Protein AF-A0AAU2WWZ4-F1 (afdb_monomer)

pLDDT: mean 90.88, std 13.81, range [37.78, 98.69]

Sequence (220 aa):
MSAAPDYAEVAGASGAWTCPIVLPPASFARVRADVTAFVLATRRPLDAFVFAVGGGGTGGGEDGGGDVAELLAYRDPSRTFGAPPTAACATAVRALAASTGWRPAPQRAPVGGVLVGLGLREGYAVGAPEHRPGEMARALGAHRACWSARVARIVSARRIGDTVRWYDEAGVVVHARTGMLPFITAAARACGQDRFVVTDLALSRTYALARAGNAAGRPG

Mean predicted aligned error: 4.75 Å

Secondary structure (DSSP, 8-state):
-PPPPSEEEEEEEE---EEEEEEEEE-HHHHHHHHHHHHHHH---EEEEEEETTS-----STT--PPEEEEEEE---BTTTB---HHHHHHHHHHHHHHH--EE-GGGS--SSEEEEEESBSSS-TT--B--HHHHHHHT-S-GGGEEEEEEEEEEEEEETTEEEEEEEEEEEEEE-GGGHHHHHHHHHHTT-SEEEEEETTTTEEEEEEETTTTTT---

Nearest PDB structures (foldseek):
  1y8c-assembly1_A  TM=3.442E-01  e=1.854E-01  Clostridium acetobutylicum ATCC 824
  3ew2-assembly4_G  TM=5.604E-01  e=1.417E+00  Rhizobium etli CFN 42
  4jnj-assembly3_C  TM=5.994E-01  e=2.105E+00  Streptomyces avidinii
  6rtq-assembly1_A  TM=5.422E-01  e=2.105E+00  Hoeflea phototrophica DFL-43
  2cz4-assembly1_A  TM=3.751E-01  e=4.912E+00  Thermus thermophilus HB8

Foldseek 3Di:
DDPDDQKDFLAKDFFWDKWKKFDDFDFVVVVVVLQFVLCLVPQDKWWWWWAFPPQDDPPPDPRSPGTTGMIITTWDADPVPGTDDNVVSVVSVVSSCVSRVIGIDRVPDDAAAKKKKAFQAAEDDDPGDGHDPVLLVVLLPDVPVFKDKTWTKTWIWGDDPNGIDIDIGTTMIMGGHNVSVVSNSRSSVVSNHQKMWMRGNNRRMITMMGGPVVSPDDRD

Radius of gyration: 16.64 Å; Cα contacts (8 Å, |Δi|>4): 462; chains: 1; bounding box: 35×38×52 Å

Solvent-accessible surface area (backbone atoms only — not comparable to full-atom values): 12082 Å² total; per-residue (Å²): 134,84,77,77,67,66,56,37,80,66,25,64,43,85,53,40,51,61,35,30,29,41,42,74,76,35,47,60,70,55,53,52,51,55,50,46,53,46,21,69,75,67,70,48,66,49,36,33,37,38,30,47,60,84,80,72,83,83,56,86,50,100,70,53,83,41,37,30,35,38,35,38,34,43,64,67,35,34,76,91,76,43,54,79,53,64,69,55,51,55,51,49,53,52,51,46,21,72,76,70,72,36,42,77,37,58,92,71,34,87,77,56,23,30,39,33,57,41,65,27,38,29,47,84,58,87,89,43,64,67,56,55,72,70,54,56,54,55,50,50,45,89,59,59,93,52,43,50,75,43,70,25,37,41,38,39,41,35,64,56,90,95,44,69,52,72,47,75,45,58,25,36,39,36,43,29,43,61,88,44,52,67,44,51,52,49,23,37,55,76,46,43,44,47,61,41,47,39,34,28,44,67,78,37,23,18,30,19,37,25,28,58,84,61,73,78,78,64,92,127

Structure (mmCIF, N/CA/C/O backbone):
data_AF-A0AAU2WWZ4-F1
#
_entry.id   AF-A0AAU2WWZ4-F1
#
loop_
_atom_site.group_PDB
_atom_site.id
_atom_site.type_symbol
_atom_site.label_atom_id
_atom_site.label_alt_id
_atom_site.label_comp_id
_atom_site.label_asym_id
_atom_site.label_entity_id
_atom_site.label_seq_id
_atom_site.pdbx_PDB_ins_code
_atom_site.Cartn_x
_atom_site.Cartn_y
_atom_site.Cartn_z
_atom_site.occupancy
_atom_site.B_iso_or_equiv
_atom_site.auth_seq_id
_atom_site.auth_comp_id
_atom_site.auth_asym_id
_atom_site.auth_atom_id
_atom_site.pdbx_PDB_model_num
ATOM 1 N N . MET A 1 1 ? 6.766 -11.988 -33.378 1.00 37.78 1 MET A N 1
ATOM 2 C CA . MET A 1 1 ? 5.947 -12.686 -32.362 1.00 37.78 1 MET A CA 1
ATOM 3 C C . MET A 1 1 ? 5.955 -11.826 -31.109 1.00 37.78 1 MET A C 1
ATOM 5 O O . MET A 1 1 ? 7.036 -11.573 -30.598 1.00 37.78 1 MET A O 1
ATOM 9 N N . SER A 1 2 ? 4.810 -11.289 -30.683 1.00 41.59 2 SER A N 1
ATOM 10 C CA . SER A 1 2 ? 4.737 -10.500 -29.445 1.00 41.59 2 SER A CA 1
ATOM 11 C C . SER A 1 2 ? 4.692 -11.474 -28.268 1.00 41.59 2 SER A C 1
ATOM 13 O O . SER A 1 2 ? 3.845 -12.367 -28.261 1.00 41.59 2 SER A O 1
ATOM 15 N N . ALA A 1 3 ? 5.642 -11.381 -27.338 1.00 54.91 3 ALA A N 1
ATOM 16 C CA . ALA A 1 3 ? 5.618 -12.201 -26.132 1.00 54.91 3 ALA A CA 1
ATOM 17 C C . ALA A 1 3 ? 4.359 -11.841 -25.328 1.00 54.91 3 ALA A C 1
ATOM 19 O O . ALA A 1 3 ? 4.070 -10.659 -25.136 1.00 54.91 3 ALA A O 1
ATOM 20 N N . ALA A 1 4 ? 3.590 -12.845 -24.897 1.00 53.97 4 ALA A N 1
ATOM 21 C CA . ALA A 1 4 ? 2.449 -12.617 -24.014 1.00 53.97 4 ALA A CA 1
ATOM 22 C C . ALA A 1 4 ? 2.910 -11.845 -22.760 1.00 53.97 4 ALA A C 1
ATOM 24 O O . ALA A 1 4 ? 4.021 -12.094 -22.282 1.00 53.97 4 ALA A O 1
ATOM 25 N N . PRO A 1 5 ? 2.105 -10.904 -22.234 1.00 66.31 5 PRO A N 1
ATOM 26 C CA . PRO A 1 5 ? 2.517 -10.110 -21.085 1.00 66.31 5 PRO A CA 1
ATOM 27 C C . PRO A 1 5 ? 2.737 -11.015 -19.865 1.00 66.31 5 PRO A C 1
ATOM 29 O O . PRO A 1 5 ? 1.864 -11.799 -19.496 1.00 66.31 5 PRO A O 1
ATOM 32 N N . ASP A 1 6 ? 3.908 -10.896 -19.228 1.00 86.25 6 ASP A N 1
ATOM 33 C CA . ASP A 1 6 ? 4.294 -11.726 -18.074 1.00 86.25 6 ASP A CA 1
ATOM 34 C C . ASP A 1 6 ? 3.362 -11.542 -16.869 1.00 86.25 6 ASP A C 1
ATOM 36 O O . ASP A 1 6 ? 3.199 -12.458 -16.059 1.00 86.25 6 ASP A O 1
ATOM 40 N N . TYR A 1 7 ? 2.756 -10.359 -16.765 1.00 94.94 7 TYR A N 1
ATOM 41 C CA . TYR A 1 7 ? 1.784 -9.989 -15.748 1.00 94.94 7 TYR A CA 1
ATOM 42 C C . TYR A 1 7 ? 0.462 -9.596 -16.393 1.00 94.94 7 TYR A C 1
ATOM 44 O O . TYR A 1 7 ? 0.429 -8.834 -17.358 1.00 94.94 7 TYR A O 1
ATOM 52 N N . ALA A 1 8 ? -0.628 -10.070 -15.802 1.00 95.06 8 ALA A N 1
ATOM 53 C CA . ALA A 1 8 ? -1.980 -9.684 -16.159 1.00 95.06 8 ALA A CA 1
ATOM 54 C C . ALA A 1 8 ? -2.649 -8.974 -14.983 1.00 95.06 8 ALA A C 1
ATOM 56 O O . ALA A 1 8 ? -2.387 -9.280 -13.816 1.00 95.06 8 ALA A O 1
ATOM 57 N N . GLU A 1 9 ? -3.540 -8.038 -15.294 1.00 95.88 9 GLU A N 1
ATOM 58 C CA . GLU A 1 9 ? -4.428 -7.477 -14.288 1.00 95.88 9 GLU A CA 1
ATOM 59 C C . GLU A 1 9 ? -5.409 -8.552 -13.816 1.00 95.88 9 GLU A C 1
ATOM 61 O O . GLU A 1 9 ? -6.138 -9.137 -14.613 1.00 95.88 9 GLU A O 1
ATOM 66 N N . VAL A 1 10 ? -5.416 -8.817 -12.511 1.00 95.94 10 VAL A N 1
ATOM 67 C CA . VAL A 1 10 ? -6.270 -9.848 -11.905 1.00 95.94 10 VAL A CA 1
ATOM 68 C C . VAL A 1 10 ? -7.387 -9.274 -11.043 1.00 95.94 10 VAL A C 1
ATOM 70 O O . VAL A 1 10 ? -8.340 -9.983 -10.735 1.00 95.94 10 VAL A O 1
ATOM 73 N N . ALA A 1 11 ? -7.279 -8.009 -10.642 1.00 97.06 11 ALA A N 1
ATOM 74 C CA . ALA A 1 11 ? -8.323 -7.260 -9.953 1.00 97.06 11 ALA A CA 1
ATOM 75 C C . ALA A 1 11 ? -8.067 -5.760 -10.126 1.00 97.06 11 ALA A C 1
ATOM 77 O O . ALA A 1 11 ? -6.915 -5.333 -10.155 1.00 97.06 11 ALA A O 1
ATOM 78 N N . GLY A 1 12 ? -9.119 -4.947 -10.162 1.00 97.69 12 GLY A N 1
ATOM 79 C CA . GLY A 1 12 ? -8.973 -3.501 -10.269 1.00 97.69 12 GLY A CA 1
ATOM 80 C C . GLY A 1 12 ? -10.239 -2.751 -9.892 1.00 97.69 12 GLY A C 1
ATOM 81 O O . GLY A 1 12 ? -11.335 -3.308 -9.896 1.00 97.69 12 GLY A O 1
ATOM 82 N N . ALA A 1 13 ? -10.083 -1.476 -9.544 1.00 97.88 13 ALA A N 1
ATOM 83 C CA . ALA A 1 13 ? -11.194 -0.591 -9.229 1.00 97.88 13 ALA A CA 1
ATOM 84 C C . ALA A 1 13 ? -10.851 0.881 -9.495 1.00 97.88 13 ALA A C 1
ATOM 86 O O . ALA A 1 13 ? -9.719 1.323 -9.289 1.00 97.88 13 ALA A O 1
ATOM 87 N N . SER A 1 14 ? -11.853 1.655 -9.915 1.00 98.00 14 SER A N 1
ATOM 88 C CA . SER A 1 14 ? -11.747 3.109 -10.078 1.00 98.00 14 SER A CA 1
ATOM 89 C C . SER A 1 14 ? -11.540 3.803 -8.732 1.00 98.00 14 SER A C 1
ATOM 91 O O . SER A 1 14 ? -12.157 3.431 -7.734 1.00 98.00 14 SER A O 1
ATOM 93 N N . GLY A 1 15 ? -10.677 4.812 -8.700 1.00 97.56 15 GLY A N 1
ATOM 94 C CA . GLY A 1 15 ?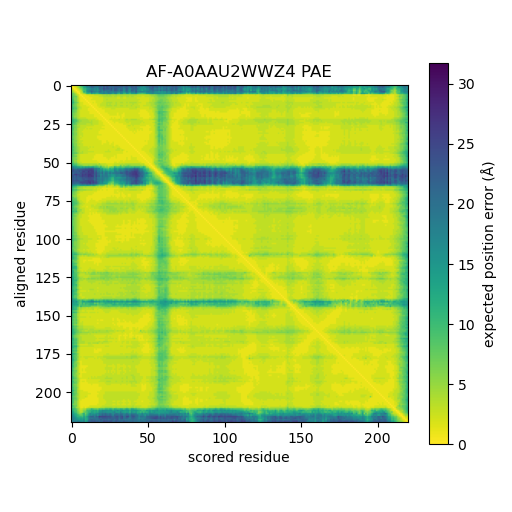 -10.236 5.536 -7.512 1.00 97.56 15 GLY A CA 1
ATOM 95 C C . GLY A 1 15 ? -8.918 4.997 -6.953 1.00 97.56 15 GLY A C 1
ATOM 96 O O . GLY A 1 15 ? -8.873 3.910 -6.369 1.00 97.56 15 GLY A O 1
ATOM 97 N N . ALA A 1 16 ? -7.854 5.788 -7.074 1.00 97.81 16 ALA A N 1
ATOM 98 C CA . ALA A 1 16 ? -6.635 5.599 -6.295 1.00 97.81 16 ALA A CA 1
ATOM 99 C C . ALA A 1 16 ? -6.821 6.233 -4.913 1.00 97.81 16 ALA A C 1
ATOM 101 O O . ALA A 1 16 ? -7.439 7.291 -4.784 1.00 97.81 16 ALA A O 1
ATOM 102 N N . TRP A 1 17 ? -6.317 5.583 -3.866 1.00 98.38 17 TRP A N 1
ATOM 103 C CA . TRP A 1 17 ? -6.418 6.124 -2.517 1.00 98.38 17 TRP A CA 1
ATOM 104 C C . TRP A 1 17 ? -5.274 5.636 -1.640 1.00 98.38 17 TRP A C 1
ATOM 106 O O . TRP A 1 17 ? -5.003 4.437 -1.568 1.00 98.38 17 TRP A O 1
ATOM 116 N N . THR A 1 18 ? -4.654 6.583 -0.942 1.00 98.56 18 THR A N 1
ATOM 117 C CA . THR A 1 18 ? -3.686 6.331 0.122 1.00 98.56 18 THR A CA 1
ATOM 118 C C . THR A 1 18 ? -3.856 7.358 1.231 1.00 98.56 18 THR A C 1
ATOM 120 O O . THR A 1 18 ? -4.260 8.490 0.961 1.00 98.56 18 THR A O 1
ATOM 123 N N . CYS A 1 19 ? -3.497 7.010 2.460 1.00 98.69 19 CYS A N 1
ATOM 124 C CA . CYS A 1 19 ? -3.472 7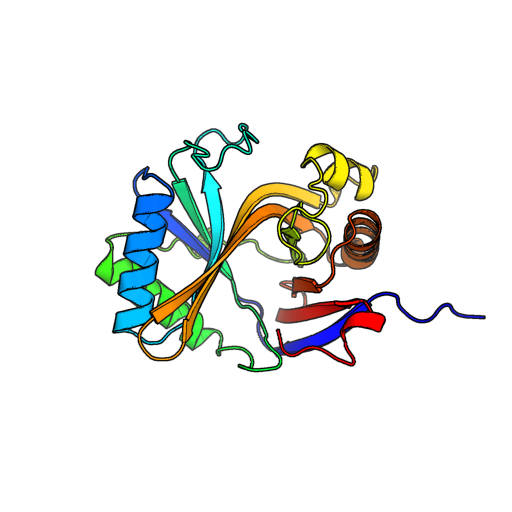.949 3.572 1.00 98.69 19 CYS A CA 1
ATOM 125 C C . CYS A 1 19 ? -2.291 7.642 4.499 1.00 98.69 19 CYS A C 1
ATOM 127 O O . CYS A 1 19 ? -2.285 6.584 5.134 1.00 98.69 19 CYS A O 1
ATOM 129 N N . PRO A 1 20 ? -1.300 8.546 4.596 1.00 98.56 20 PRO A N 1
ATOM 130 C CA . PRO A 1 20 ? -0.300 8.478 5.648 1.00 98.56 20 PRO A CA 1
ATOM 131 C C . PRO A 1 20 ? -0.959 8.615 7.019 1.00 98.56 20 PRO A C 1
ATOM 133 O O . PRO A 1 20 ? -1.872 9.421 7.205 1.00 98.56 20 PRO A O 1
ATOM 136 N N . ILE A 1 21 ? -0.473 7.857 7.988 1.00 98.69 21 ILE A N 1
ATOM 137 C CA . ILE A 1 21 ? -0.907 7.863 9.379 1.00 98.69 21 ILE A CA 1
ATOM 138 C C . ILE A 1 21 ? 0.357 7.954 10.223 1.00 98.69 21 ILE A C 1
ATOM 140 O O . ILE A 1 21 ? 1.230 7.094 10.145 1.00 98.69 21 ILE A O 1
ATOM 144 N N . VAL A 1 22 ? 0.454 9.014 11.014 1.00 98.31 22 VAL A N 1
ATOM 145 C CA . VAL A 1 22 ? 1.549 9.234 11.956 1.00 98.31 22 VAL A CA 1
ATOM 146 C C . VAL A 1 22 ? 1.138 8.672 13.307 1.00 98.31 22 VAL A C 1
ATOM 148 O O . VAL A 1 22 ? 0.029 8.930 13.778 1.00 98.31 22 VAL A O 1
ATOM 151 N N . LEU A 1 23 ? 2.035 7.939 13.946 1.00 97.56 23 LEU A N 1
ATOM 152 C CA . LEU A 1 23 ? 1.832 7.360 15.266 1.00 97.56 23 LEU A CA 1
ATOM 153 C C . LEU A 1 23 ? 3.011 7.723 16.177 1.00 97.56 23 LEU A C 1
ATOM 155 O O . LEU A 1 23 ? 4.100 8.009 15.671 1.00 97.56 23 LEU A O 1
ATOM 159 N N . PRO A 1 24 ? 2.819 7.746 17.509 1.00 96.69 24 PRO A N 1
ATOM 160 C CA . PRO A 1 24 ? 3.945 7.710 18.435 1.00 96.69 24 PRO A CA 1
ATOM 161 C C . PRO A 1 24 ? 4.853 6.514 18.100 1.00 96.69 24 PRO A C 1
ATOM 163 O O . PRO A 1 24 ? 4.308 5.462 17.750 1.00 96.69 24 PRO A O 1
ATOM 166 N N . PRO A 1 25 ? 6.191 6.649 18.201 1.00 95.12 25 PRO A N 1
ATOM 167 C CA . PRO A 1 25 ? 7.107 5.527 18.025 1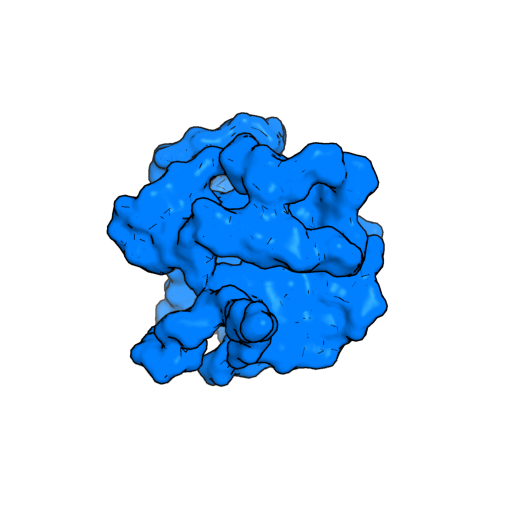.00 95.12 25 PRO A CA 1
ATOM 168 C C . PRO A 1 25 ? 6.656 4.319 18.852 1.00 95.12 25 PRO A C 1
ATOM 170 O O . PRO A 1 25 ? 6.440 4.433 20.059 1.00 95.12 25 PRO A O 1
ATOM 173 N N . ALA A 1 26 ? 6.442 3.188 18.185 1.00 95.62 26 ALA A N 1
ATOM 174 C CA . ALA A 1 26 ? 5.949 1.968 18.814 1.00 95.62 26 ALA A CA 1
ATOM 175 C C . ALA A 1 26 ? 6.510 0.729 18.119 1.00 95.62 26 ALA A C 1
ATOM 177 O O . ALA A 1 26 ? 6.688 0.724 16.903 1.00 95.62 26 ALA A O 1
ATOM 178 N N . SER A 1 27 ? 6.706 -0.362 18.855 1.00 94.50 27 SER A N 1
ATOM 179 C CA . SER A 1 27 ? 7.125 -1.626 18.246 1.00 94.50 27 SER A CA 1
ATOM 180 C C . SER A 1 27 ? 6.103 -2.127 17.218 1.00 94.50 27 SER A C 1
ATOM 182 O O . SER A 1 27 ? 4.892 -1.912 17.349 1.00 94.50 27 SER A O 1
ATOM 184 N N . PHE A 1 28 ? 6.565 -2.869 16.209 1.00 93.88 28 PHE A N 1
ATOM 185 C CA . PHE A 1 28 ? 5.657 -3.467 15.226 1.00 93.88 28 PHE A CA 1
ATOM 186 C C . PHE A 1 28 ? 4.626 -4.410 15.874 1.00 93.88 28 PHE A C 1
ATOM 188 O O . PHE A 1 28 ? 3.470 -4.439 15.456 1.00 93.88 28 PHE A O 1
ATOM 195 N N . ALA A 1 29 ? 4.999 -5.120 16.946 1.00 94.75 29 ALA A N 1
ATOM 196 C CA . ALA A 1 29 ? 4.075 -5.952 17.716 1.00 94.75 29 ALA A CA 1
ATOM 197 C C . ALA A 1 29 ? 2.914 -5.135 18.308 1.00 94.75 29 ALA A C 1
ATOM 199 O O . ALA A 1 29 ? 1.760 -5.568 18.250 1.00 94.75 29 ALA A O 1
ATOM 200 N N . ARG A 1 30 ? 3.193 -3.924 18.814 1.00 96.38 30 AR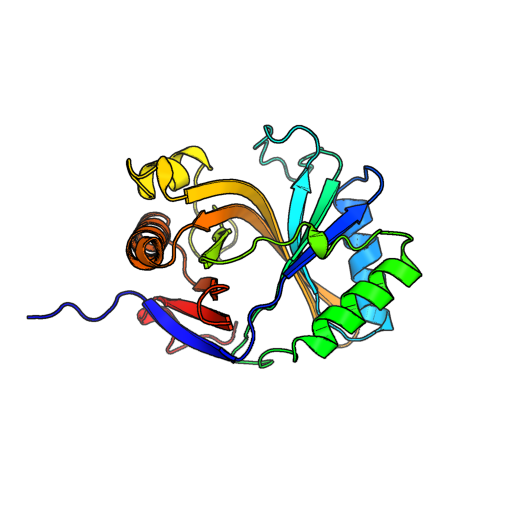G A N 1
ATOM 201 C CA . ARG A 1 30 ? 2.146 -3.024 19.304 1.00 96.38 30 ARG A CA 1
ATOM 202 C C . ARG A 1 30 ? 1.233 -2.557 18.172 1.00 96.38 30 ARG A C 1
ATOM 204 O O . ARG A 1 30 ? 0.016 -2.656 18.305 1.00 96.38 30 ARG A O 1
ATOM 211 N N . VAL A 1 31 ? 1.808 -2.135 17.043 1.00 96.88 31 VAL A N 1
ATOM 212 C CA . VAL A 1 31 ? 1.046 -1.751 15.840 1.00 96.88 31 VAL A CA 1
ATOM 213 C C . VAL A 1 31 ? 0.133 -2.891 15.382 1.00 96.88 31 VAL A C 1
ATOM 215 O O . VAL A 1 31 ? -1.047 -2.672 15.110 1.00 96.88 31 VAL A O 1
ATOM 218 N N . ARG A 1 32 ? 0.647 -4.126 15.346 1.00 97.19 32 ARG A N 1
ATOM 219 C CA . ARG A 1 32 ? -0.114 -5.329 14.988 1.00 97.19 32 ARG A CA 1
ATOM 220 C C . ARG A 1 32 ? -1.273 -5.583 15.951 1.00 97.19 32 ARG A C 1
ATOM 222 O O . ARG A 1 32 ? -2.370 -5.911 15.498 1.00 97.19 32 ARG A O 1
ATOM 229 N N . ALA A 1 33 ? -1.063 -5.424 17.257 1.00 97.75 33 ALA A N 1
ATOM 230 C CA . ALA A 1 33 ? -2.120 -5.576 18.255 1.00 97.75 33 ALA A CA 1
ATOM 231 C C . ALA A 1 33 ? -3.235 -4.529 18.070 1.00 97.75 33 ALA A C 1
ATOM 233 O O . ALA A 1 33 ? -4.409 -4.897 18.007 1.00 97.75 33 ALA A O 1
ATOM 234 N N . ASP A 1 34 ? -2.874 -3.255 17.892 1.00 98.31 34 ASP A N 1
ATOM 235 C CA . ASP A 1 34 ? -3.834 -2.159 17.700 1.00 98.31 34 ASP A CA 1
ATOM 236 C C . ASP A 1 34 ? -4.651 -2.334 16.406 1.00 98.31 34 ASP A C 1
ATOM 238 O O . ASP A 1 34 ? -5.881 -2.231 16.412 1.00 98.31 34 ASP A O 1
ATOM 242 N N . VAL A 1 35 ? -3.995 -2.695 15.296 1.00 98.44 35 VAL A N 1
ATOM 243 C CA . VAL A 1 35 ? -4.687 -2.995 14.032 1.00 98.44 35 VAL A CA 1
ATOM 244 C C . VAL A 1 35 ? -5.576 -4.234 14.167 1.00 98.44 35 VAL A C 1
ATOM 246 O O . VAL A 1 35 ? -6.688 -4.242 13.647 1.00 98.44 35 VAL A O 1
ATOM 249 N N . THR A 1 36 ? -5.141 -5.271 14.887 1.00 98.56 36 THR A N 1
ATOM 250 C CA . THR A 1 36 ? -5.959 -6.474 15.124 1.00 98.56 36 THR A CA 1
ATOM 251 C C . THR A 1 36 ? -7.249 -6.121 15.859 1.00 98.56 36 THR A C 1
ATOM 253 O O . THR A 1 36 ? -8.332 -6.502 15.410 1.00 98.56 36 THR A O 1
ATOM 256 N N . ALA A 1 37 ? -7.150 -5.350 16.946 1.00 98.31 37 ALA A N 1
ATOM 257 C CA . ALA A 1 37 ? -8.310 -4.887 17.701 1.00 98.31 37 ALA A CA 1
ATOM 258 C C . ALA A 1 37 ? -9.267 -4.068 16.816 1.00 98.31 37 ALA A C 1
ATOM 260 O O . ALA A 1 37 ? -10.473 -4.327 16.797 1.00 98.31 37 ALA A O 1
ATOM 261 N N . PHE A 1 38 ? -8.726 -3.150 16.008 1.00 98.44 38 PHE A N 1
ATOM 262 C CA . PHE A 1 38 ? -9.498 -2.370 15.040 1.00 98.44 38 PHE A CA 1
ATOM 263 C C . PHE A 1 38 ? -10.241 -3.247 14.015 1.00 98.44 38 PHE A C 1
ATOM 265 O O . PHE A 1 38 ? -11.442 -3.055 13.785 1.00 98.44 38 PHE A O 1
ATOM 272 N N . VAL A 1 39 ? -9.558 -4.217 13.400 1.00 98.12 39 VAL A N 1
ATOM 273 C CA . VAL A 1 39 ? -10.144 -5.099 12.376 1.00 98.12 39 VAL A CA 1
ATOM 274 C C . VAL A 1 39 ? -11.246 -5.978 12.979 1.00 98.12 39 VAL A C 1
ATOM 276 O O . VAL A 1 39 ? -12.304 -6.136 12.364 1.00 98.12 39 VAL A O 1
ATOM 279 N N . LEU A 1 40 ? -11.050 -6.517 14.188 1.00 98.06 40 LEU A N 1
ATOM 280 C CA . LEU A 1 40 ? -12.072 -7.310 14.884 1.00 98.06 40 LEU A CA 1
ATOM 281 C C . LEU A 1 40 ? -13.328 -6.487 15.182 1.00 98.06 40 LEU A C 1
ATOM 283 O O . LEU A 1 40 ? -14.437 -6.945 14.883 1.00 98.06 40 LEU A O 1
ATOM 287 N N . ALA A 1 41 ? -13.145 -5.275 15.716 1.00 97.69 41 ALA A N 1
ATOM 288 C CA . ALA A 1 41 ? -14.229 -4.385 16.117 1.00 97.69 41 ALA A CA 1
ATOM 289 C C . ALA A 1 41 ? -15.032 -3.851 14.922 1.00 97.69 41 ALA A C 1
ATOM 291 O O . ALA A 1 41 ? -16.259 -3.793 14.967 1.00 97.69 41 ALA A O 1
ATOM 292 N N . THR A 1 42 ? -14.358 -3.475 13.832 1.00 96.75 42 THR A N 1
ATOM 293 C CA . THR A 1 42 ? -15.004 -2.784 12.701 1.00 96.75 42 THR A CA 1
ATOM 294 C C . THR A 1 42 ? -15.335 -3.689 11.520 1.00 96.75 42 THR A C 1
ATOM 296 O O . THR A 1 42 ? -16.088 -3.279 10.636 1.00 96.75 42 THR A O 1
ATOM 299 N N . ARG A 1 43 ? -14.764 -4.902 11.474 1.00 96.31 43 ARG A N 1
ATOM 300 C CA . ARG A 1 43 ? -14.809 -5.824 10.323 1.00 96.31 43 ARG A CA 1
ATOM 301 C C . ARG A 1 43 ? -14.256 -5.223 9.022 1.00 96.31 43 ARG A C 1
ATOM 303 O O . ARG A 1 43 ? -14.542 -5.734 7.941 1.00 96.31 43 ARG A O 1
ATOM 310 N N . ARG A 1 44 ? -13.472 -4.143 9.100 1.00 95.62 44 ARG A N 1
ATOM 311 C CA . ARG A 1 44 ? -12.846 -3.493 7.940 1.00 95.62 44 ARG A CA 1
ATOM 312 C C . ARG A 1 44 ? -11.402 -3.977 7.809 1.00 95.62 44 ARG A C 1
ATOM 314 O O . ARG A 1 44 ? -10.694 -3.939 8.811 1.00 95.62 44 ARG A O 1
ATOM 321 N N . PRO A 1 45 ? -10.954 -4.430 6.624 1.00 96.94 45 PRO A N 1
ATOM 322 C CA . PRO A 1 45 ? -9.553 -4.773 6.423 1.00 96.94 45 PRO A CA 1
ATOM 323 C C . PRO A 1 45 ? -8.677 -3.514 6.440 1.00 96.94 45 PRO A C 1
ATOM 325 O O . PRO A 1 45 ? -9.165 -2.407 6.187 1.00 96.94 45 PRO A O 1
ATOM 328 N N . LEU A 1 46 ? -7.386 -3.701 6.703 1.00 98.00 46 LEU A N 1
ATOM 329 C CA . LEU A 1 46 ? -6.370 -2.662 6.572 1.00 98.00 46 LEU A CA 1
ATOM 330 C C . LEU A 1 46 ? -5.192 -3.197 5.760 1.00 98.00 46 LEU A C 1
ATOM 332 O O . LEU A 1 46 ? -4.549 -4.162 6.168 1.00 98.00 46 LEU A O 1
ATOM 336 N N . ASP A 1 47 ? -4.892 -2.519 4.659 1.00 98.19 47 ASP A N 1
ATOM 337 C CA . ASP A 1 47 ? -3.694 -2.734 3.858 1.00 98.19 47 ASP A CA 1
ATOM 338 C C . ASP A 1 47 ? -2.802 -1.499 4.008 1.00 98.19 47 ASP A C 1
ATOM 340 O O . ASP A 1 47 ? -3.263 -0.360 3.853 1.00 98.19 47 ASP A O 1
ATOM 344 N N . ALA A 1 48 ? -1.542 -1.703 4.387 1.00 98.50 48 ALA A N 1
ATOM 345 C CA . ALA A 1 48 ? -0.631 -0.600 4.665 1.00 98.50 48 ALA A CA 1
ATOM 346 C C . ALA A 1 48 ? 0.830 -0.937 4.359 1.00 98.50 48 ALA A C 1
ATOM 348 O O . ALA A 1 48 ? 1.247 -2.094 4.354 1.00 98.50 48 ALA A O 1
ATOM 349 N N . PHE A 1 49 ? 1.622 0.109 4.147 1.00 98.12 49 PHE A N 1
ATOM 350 C CA . PHE A 1 49 ? 3.075 0.047 4.237 1.00 98.12 49 PHE A CA 1
ATOM 351 C C . PHE A 1 49 ? 3.516 0.618 5.581 1.00 98.12 49 PHE A C 1
ATOM 353 O O . PHE A 1 49 ? 3.105 1.716 5.948 1.00 98.12 49 PHE A O 1
ATOM 360 N N . VAL A 1 50 ? 4.330 -0.123 6.321 1.00 97.19 50 VAL A N 1
ATOM 361 C CA . VAL A 1 50 ? 4.792 0.224 7.667 1.00 97.19 50 VAL A CA 1
ATOM 362 C C . VAL A 1 50 ? 6.243 0.687 7.583 1.00 97.19 50 VAL A C 1
ATOM 364 O O . VAL A 1 50 ? 7.098 -0.067 7.112 1.00 97.19 50 VAL A O 1
ATOM 367 N N . PHE A 1 51 ? 6.539 1.898 8.056 1.00 95.12 51 PHE A N 1
ATOM 368 C CA . PHE A 1 51 ? 7.887 2.466 8.022 1.00 95.12 51 PHE A CA 1
ATOM 369 C C . PHE A 1 51 ? 8.480 2.587 9.429 1.00 95.12 51 PHE A C 1
ATOM 371 O O . PHE A 1 51 ? 7.891 3.207 10.321 1.00 95.12 51 PHE A O 1
ATOM 378 N N . ALA A 1 52 ? 9.674 2.019 9.605 1.00 91.69 52 ALA A N 1
ATOM 379 C CA . ALA A 1 52 ? 10.449 2.145 10.832 1.00 91.69 52 ALA A CA 1
ATOM 380 C C . ALA A 1 52 ? 11.158 3.511 10.929 1.00 91.69 52 ALA A C 1
ATOM 382 O O . ALA A 1 52 ? 11.554 4.109 9.922 1.00 91.69 52 ALA A O 1
ATOM 383 N N . VAL A 1 53 ? 11.360 3.981 12.157 1.00 88.94 53 VAL A N 1
ATOM 384 C CA . VAL A 1 53 ? 12.186 5.137 12.508 1.00 88.94 53 VAL A CA 1
ATOM 385 C C . VAL A 1 53 ? 13.635 4.851 12.107 1.00 88.94 53 VAL A C 1
ATOM 387 O O . VAL A 1 53 ? 14.153 3.758 12.315 1.00 88.94 53 VAL A O 1
ATOM 390 N N . GLY A 1 54 ? 14.302 5.833 11.499 1.00 79.88 54 GLY A N 1
ATOM 391 C CA . GLY A 1 54 ? 15.719 5.730 11.131 1.00 79.88 54 GLY A CA 1
ATOM 392 C C . GLY A 1 54 ? 16.013 5.045 9.792 1.00 79.88 54 GLY A C 1
ATOM 393 O O . GLY A 1 54 ? 17.171 5.006 9.394 1.00 79.88 54 GLY A O 1
ATOM 394 N N . GLY A 1 55 ? 15.003 4.549 9.065 1.00 63.25 55 GLY A N 1
ATOM 395 C CA . GLY A 1 55 ? 15.050 4.292 7.614 1.00 63.25 55 GLY A CA 1
ATOM 396 C C . GLY A 1 55 ? 16.118 3.331 7.052 1.00 63.25 55 GLY A C 1
ATOM 397 O O . GLY A 1 55 ? 16.168 3.177 5.834 1.00 63.25 55 GLY A O 1
ATOM 398 N N . GLY A 1 56 ? 16.960 2.696 7.878 1.00 54.53 56 GLY A N 1
ATOM 399 C CA . GLY A 1 56 ? 18.198 2.049 7.411 1.00 54.53 56 GLY A CA 1
ATOM 400 C C . GLY A 1 56 ? 18.441 0.594 7.829 1.00 54.53 56 GLY A C 1
ATOM 401 O O . GLY A 1 56 ? 19.397 -0.009 7.352 1.00 54.53 56 GLY A O 1
ATOM 402 N N . GLY A 1 57 ? 17.612 -0.004 8.686 1.00 51.28 57 GLY A N 1
ATOM 403 C CA . GLY A 1 57 ? 17.864 -1.348 9.221 1.00 51.28 57 GLY A CA 1
ATOM 404 C C . GLY A 1 57 ? 17.045 -2.439 8.538 1.00 51.28 57 GLY A C 1
ATOM 405 O O . GLY A 1 57 ? 15.920 -2.699 8.941 1.00 51.28 57 GLY A O 1
ATOM 406 N N . THR A 1 58 ? 17.620 -3.126 7.550 1.00 46.12 58 THR A N 1
ATOM 407 C CA . THR A 1 58 ? 17.076 -4.369 6.952 1.00 46.12 58 THR A CA 1
ATOM 408 C C . THR A 1 58 ? 17.485 -5.608 7.752 1.00 46.12 58 THR A C 1
ATOM 410 O O . THR A 1 58 ? 17.793 -6.658 7.194 1.00 46.12 58 THR A O 1
ATOM 413 N N . GLY A 1 59 ? 17.532 -5.486 9.079 1.00 45.59 59 GLY A N 1
ATOM 414 C CA . GLY A 1 59 ? 17.805 -6.620 9.953 1.00 45.59 59 GLY A CA 1
ATOM 415 C C . GLY A 1 59 ? 16.612 -7.567 9.944 1.00 45.59 59 GLY A C 1
ATOM 416 O O . GLY A 1 59 ? 15.710 -7.405 10.760 1.00 45.59 59 GLY A O 1
ATOM 417 N N . GLY A 1 60 ? 16.610 -8.519 9.008 1.00 41.88 60 GLY A N 1
ATOM 418 C CA . GLY A 1 60 ? 15.656 -9.625 8.878 1.00 41.88 60 GLY A CA 1
ATOM 419 C C . GLY A 1 60 ? 15.754 -10.646 10.015 1.00 41.88 60 GLY A C 1
ATOM 420 O O . GLY A 1 60 ? 15.854 -11.841 9.770 1.00 41.88 60 GLY A O 1
ATOM 421 N N . GLY A 1 61 ? 15.768 -10.175 11.261 1.00 48.56 61 GLY A N 1
ATOM 422 C CA . GLY A 1 61 ? 15.398 -10.993 12.407 1.00 48.56 61 GLY A CA 1
ATOM 423 C C . GLY A 1 61 ? 13.885 -10.934 12.592 1.00 48.56 61 GLY A C 1
ATOM 424 O O . GLY A 1 61 ? 13.272 -9.895 12.327 1.00 48.56 61 GLY A O 1
ATOM 425 N N . GLU A 1 62 ? 13.285 -12.020 13.079 1.00 50.44 62 GLU A N 1
ATOM 426 C CA . GLU A 1 62 ? 11.861 -12.076 13.455 1.00 50.44 62 GLU A CA 1
ATOM 427 C C . GLU A 1 62 ? 11.466 -10.951 14.435 1.00 50.44 62 GLU A C 1
ATOM 429 O O . GLU A 1 62 ? 10.318 -10.508 14.432 1.00 50.44 62 GLU A O 1
ATOM 434 N N . ASP A 1 63 ? 12.445 -10.390 15.154 1.00 53.53 63 ASP A N 1
ATOM 435 C CA . ASP A 1 63 ? 12.280 -9.272 16.084 1.00 53.53 63 ASP A CA 1
ATOM 436 C C . ASP A 1 63 ? 12.468 -7.871 15.486 1.00 53.53 63 ASP A C 1
ATOM 438 O O . ASP A 1 63 ? 12.256 -6.914 16.220 1.00 53.53 63 ASP A O 1
ATOM 442 N N . GLY A 1 64 ? 12.849 -7.731 14.201 1.00 54.34 64 GLY A N 1
ATOM 443 C CA . GLY A 1 64 ? 13.049 -6.488 13.420 1.00 54.34 64 GLY A CA 1
ATOM 444 C C . GLY A 1 64 ? 12.789 -5.161 14.153 1.00 54.34 64 GLY A C 1
ATOM 445 O O . GLY A 1 64 ? 11.838 -4.447 13.831 1.00 54.34 64 GLY A O 1
ATOM 446 N N . GLY A 1 65 ? 13.639 -4.867 15.144 1.00 59.41 65 GLY A N 1
ATOM 447 C CA . GLY A 1 65 ? 13.318 -4.072 16.338 1.00 59.41 65 GLY A CA 1
ATOM 448 C C . GLY A 1 65 ? 13.415 -2.566 16.166 1.00 59.41 65 GLY A C 1
ATOM 449 O O . GLY A 1 65 ? 13.980 -1.880 17.013 1.00 59.41 65 GLY A O 1
ATOM 450 N N . GLY A 1 66 ? 12.913 -2.050 15.049 1.00 78.94 66 GLY A N 1
ATOM 451 C CA . GLY A 1 66 ? 12.740 -0.617 14.860 1.00 78.94 66 GLY A CA 1
ATOM 452 C C . GLY A 1 66 ? 11.375 -0.168 15.363 1.00 78.94 66 GLY A C 1
ATOM 453 O O . GLY A 1 66 ? 10.361 -0.816 15.088 1.00 78.94 66 GLY A O 1
ATOM 454 N N . ASP A 1 67 ? 11.333 0.975 16.040 1.00 92.50 67 ASP A N 1
ATOM 455 C CA . ASP A 1 67 ? 10.066 1.651 16.289 1.00 92.50 67 ASP A CA 1
ATOM 456 C C . ASP A 1 67 ? 9.413 2.033 14.961 1.00 92.50 67 ASP A C 1
ATOM 458 O O . ASP A 1 67 ? 10.068 2.497 14.033 1.00 92.50 67 ASP A O 1
ATOM 462 N N . VAL A 1 68 ? 8.104 1.863 14.865 1.00 94.56 68 VAL A N 1
ATOM 463 C CA . VAL A 1 68 ? 7.260 2.329 13.771 1.00 94.56 68 VAL A CA 1
ATOM 464 C C . VAL A 1 68 ? 6.747 3.718 14.122 1.00 94.56 68 VAL A C 1
ATOM 466 O O . VAL A 1 68 ? 6.203 3.918 15.204 1.00 94.56 68 VAL A O 1
ATOM 469 N N . ALA A 1 69 ? 6.868 4.664 13.191 1.00 95.25 69 ALA A N 1
ATOM 470 C CA . ALA A 1 69 ? 6.324 6.019 13.354 1.00 95.25 69 ALA A CA 1
ATOM 471 C C . ALA A 1 69 ? 5.367 6.440 12.228 1.00 95.25 69 ALA A C 1
ATOM 473 O O . ALA A 1 69 ? 4.693 7.469 12.333 1.00 95.25 69 ALA A O 1
ATOM 474 N N . GLU A 1 70 ? 5.284 5.659 11.149 1.00 97.25 70 GLU A N 1
ATOM 475 C CA . GLU A 1 70 ? 4.433 5.965 10.002 1.00 97.25 70 GLU A CA 1
ATOM 476 C C . GLU A 1 70 ? 3.842 4.690 9.393 1.00 97.25 70 GLU A C 1
ATOM 478 O O . GLU A 1 70 ? 4.546 3.705 9.158 1.00 97.25 70 GLU A O 1
ATOM 483 N N . LEU A 1 71 ? 2.548 4.748 9.082 1.00 98.19 71 LEU A N 1
ATOM 484 C CA . LEU A 1 71 ? 1.872 3.831 8.171 1.00 98.19 71 LEU A CA 1
ATOM 485 C C . LEU A 1 71 ? 1.425 4.600 6.929 1.00 98.19 71 LEU A C 1
ATOM 487 O O . LEU A 1 71 ? 0.940 5.720 7.042 1.00 98.19 71 LEU A O 1
ATOM 491 N N . LEU A 1 72 ? 1.494 3.989 5.753 1.00 98.62 72 LEU A N 1
ATOM 492 C CA . LEU A 1 72 ? 0.799 4.458 4.558 1.00 98.62 72 LEU A CA 1
ATOM 493 C C . LEU A 1 72 ? -0.299 3.459 4.221 1.00 98.62 72 LEU A C 1
ATOM 495 O O . LEU A 1 72 ? -0.038 2.442 3.582 1.00 98.62 72 LEU A O 1
ATOM 499 N N . ALA A 1 73 ? -1.520 3.742 4.677 1.00 98.69 73 ALA A N 1
ATOM 500 C CA . ALA A 1 73 ? -2.684 2.949 4.307 1.00 98.69 73 ALA A CA 1
ATOM 501 C C . ALA A 1 73 ? -2.955 3.125 2.811 1.00 98.69 73 ALA A C 1
ATOM 503 O O . ALA A 1 73 ? -2.880 4.247 2.302 1.00 98.69 73 ALA A O 1
ATOM 504 N N . TYR A 1 74 ? -3.288 2.045 2.114 1.00 98.50 74 TYR A N 1
ATOM 505 C CA . TYR A 1 74 ? -3.606 2.071 0.690 1.00 98.50 74 TYR A CA 1
ATOM 506 C C . TYR A 1 74 ? -4.801 1.173 0.382 1.00 98.50 74 TYR A C 1
ATOM 508 O O . TYR A 1 74 ? -5.316 0.455 1.238 1.00 98.50 74 TYR A O 1
ATOM 516 N N . ARG A 1 75 ? -5.300 1.274 -0.847 1.00 97.56 75 ARG A N 1
ATOM 517 C CA . ARG A 1 75 ? -6.440 0.493 -1.317 1.00 97.56 75 ARG A CA 1
ATOM 518 C C . ARG A 1 75 ? -5.963 -0.725 -2.108 1.00 97.56 75 ARG A C 1
ATOM 520 O O . ARG A 1 75 ? -5.478 -0.552 -3.226 1.00 97.56 75 ARG A O 1
ATOM 527 N N . ASP A 1 76 ? -6.166 -1.928 -1.569 1.00 96.56 76 ASP A N 1
ATOM 528 C CA . ASP A 1 76 ? -5.860 -3.195 -2.248 1.00 96.56 76 ASP A CA 1
ATOM 529 C C . ASP A 1 76 ? -7.113 -3.815 -2.919 1.00 96.56 76 ASP A C 1
ATOM 531 O O . ASP A 1 76 ? -8.076 -4.170 -2.229 1.00 96.56 76 ASP A O 1
ATOM 535 N N . PRO A 1 77 ? -7.147 -3.950 -4.260 1.00 95.69 77 PRO A N 1
ATOM 536 C CA . PRO A 1 77 ? -8.168 -4.716 -4.958 1.00 95.69 77 PRO A CA 1
ATOM 537 C C . PRO A 1 77 ? -7.882 -6.228 -4.919 1.00 95.69 77 PRO A C 1
ATOM 539 O O . PRO A 1 77 ? -6.864 -6.723 -5.408 1.00 95.69 77 PRO A O 1
ATOM 542 N N . SER A 1 78 ? -8.855 -6.991 -4.425 1.00 92.62 78 SER A N 1
ATOM 543 C CA . SER A 1 78 ? -8.823 -8.455 -4.363 1.00 92.62 78 SER A CA 1
ATOM 544 C C . SER A 1 78 ? -9.851 -9.082 -5.309 1.00 92.62 78 SER A C 1
ATOM 546 O O . SER A 1 78 ? -10.950 -8.557 -5.475 1.00 92.62 78 SER A O 1
ATOM 548 N N . ARG A 1 79 ? -9.534 -10.254 -5.877 1.00 90.75 79 ARG A N 1
ATOM 549 C CA . ARG A 1 79 ? -10.515 -11.084 -6.606 1.00 90.75 79 ARG A CA 1
ATOM 550 C C . ARG A 1 79 ? -11.621 -11.592 -5.690 1.00 90.75 79 ARG A C 1
ATOM 552 O O . ARG A 1 79 ? -12.786 -11.569 -6.058 1.00 90.75 79 ARG A O 1
ATOM 559 N N . THR A 1 80 ? -11.233 -12.046 -4.504 1.00 89.56 80 THR A N 1
ATOM 560 C CA . THR A 1 80 ? -12.128 -12.703 -3.548 1.00 89.56 80 THR A CA 1
ATOM 561 C C . THR A 1 80 ? -13.005 -11.691 -2.817 1.00 89.56 80 THR A C 1
ATOM 563 O O . THR A 1 80 ? -14.174 -11.955 -2.565 1.00 89.56 80 THR A O 1
ATOM 566 N N . PHE A 1 81 ? -12.452 -10.521 -2.482 1.00 89.62 81 PHE A N 1
ATOM 567 C CA . PHE A 1 81 ? -13.125 -9.540 -1.619 1.00 89.62 81 PHE A CA 1
ATOM 568 C C . PHE A 1 81 ? -13.486 -8.222 -2.317 1.00 89.62 81 PHE A C 1
ATOM 570 O O . PHE A 1 81 ? -14.014 -7.317 -1.671 1.00 89.62 81 PHE A O 1
ATOM 577 N N . GLY A 1 82 ? -13.187 -8.086 -3.611 1.00 94.06 82 GLY A N 1
ATOM 578 C CA . GLY A 1 82 ? -13.322 -6.825 -4.336 1.00 94.06 82 GLY A CA 1
ATOM 579 C C . GLY A 1 82 ? -12.362 -5.748 -3.821 1.00 94.06 82 GLY A C 1
ATOM 580 O O . GLY A 1 82 ? -11.330 -6.040 -3.214 1.00 94.06 82 GLY A O 1
ATOM 581 N N . ALA A 1 83 ? -12.707 -4.483 -4.066 1.00 94.62 83 ALA A N 1
ATOM 582 C CA . ALA A 1 83 ? -11.960 -3.325 -3.580 1.00 94.62 83 ALA A CA 1
ATOM 583 C C . ALA A 1 83 ? -12.901 -2.379 -2.816 1.00 94.62 83 ALA A C 1
ATOM 585 O O . ALA A 1 83 ? -13.871 -1.893 -3.409 1.00 94.62 83 ALA A O 1
ATOM 586 N N . PRO A 1 84 ? -12.630 -2.047 -1.540 1.00 94.81 84 PRO A N 1
ATOM 587 C CA . PRO A 1 84 ? -13.486 -1.133 -0.785 1.00 94.81 84 PRO A CA 1
ATOM 588 C C . PRO A 1 84 ? -13.550 0.241 -1.474 1.00 94.81 84 PRO A C 1
ATOM 590 O O . PRO A 1 84 ? -12.533 0.683 -2.001 1.00 94.81 84 PRO A O 1
ATOM 593 N N . PRO A 1 85 ? -14.691 0.952 -1.498 1.00 96.88 85 PRO A N 1
ATOM 594 C CA . PRO A 1 85 ? -14.747 2.319 -2.023 1.00 96.88 85 PRO A CA 1
ATOM 595 C C . PRO A 1 85 ? -13.777 3.261 -1.289 1.00 96.88 85 PRO A C 1
ATOM 597 O O . PRO A 1 85 ? -13.554 3.108 -0.089 1.00 96.88 85 PRO A O 1
ATOM 600 N N . THR A 1 86 ? -13.254 4.290 -1.962 1.00 97.94 86 THR A N 1
ATOM 601 C CA . THR A 1 86 ? -12.279 5.235 -1.369 1.00 97.94 86 THR A CA 1
ATOM 602 C C . THR A 1 86 ? -12.815 5.932 -0.110 1.00 97.94 86 THR A C 1
ATOM 604 O O . THR A 1 86 ? -12.105 6.066 0.888 1.00 97.94 86 THR A O 1
ATOM 607 N N . ALA A 1 87 ? -14.103 6.290 -0.092 1.00 97.94 87 ALA A N 1
ATOM 608 C CA . ALA A 1 87 ? -14.773 6.842 1.086 1.00 97.94 87 ALA A CA 1
ATOM 609 C C . ALA A 1 87 ? -14.825 5.849 2.267 1.00 97.94 87 ALA A C 1
ATOM 611 O O . ALA A 1 87 ? -14.727 6.253 3.432 1.00 97.94 87 ALA A O 1
ATOM 612 N N . ALA A 1 88 ? -14.938 4.546 1.986 1.00 97.12 88 ALA A N 1
ATOM 613 C CA . ALA A 1 88 ? -14.900 3.504 3.006 1.00 97.12 88 ALA A CA 1
ATOM 614 C C . ALA A 1 88 ? -13.487 3.338 3.587 1.00 97.12 88 ALA A C 1
ATOM 616 O O . ALA A 1 88 ? -13.368 3.163 4.800 1.00 97.12 88 ALA A O 1
ATOM 617 N N . CYS A 1 89 ? -12.440 3.474 2.764 1.00 98.31 89 CYS A N 1
ATOM 618 C CA . CYS A 1 89 ? -11.046 3.516 3.219 1.00 98.31 89 CYS A CA 1
ATOM 619 C C . CYS A 1 89 ? -10.785 4.726 4.129 1.00 98.31 89 CYS A C 1
ATOM 621 O O . CYS A 1 89 ? -10.265 4.577 5.233 1.00 98.31 89 CYS A O 1
ATOM 623 N N . ALA A 1 90 ? -11.236 5.919 3.726 1.00 98.31 90 ALA A N 1
ATOM 624 C CA . ALA A 1 90 ? -11.117 7.125 4.548 1.00 98.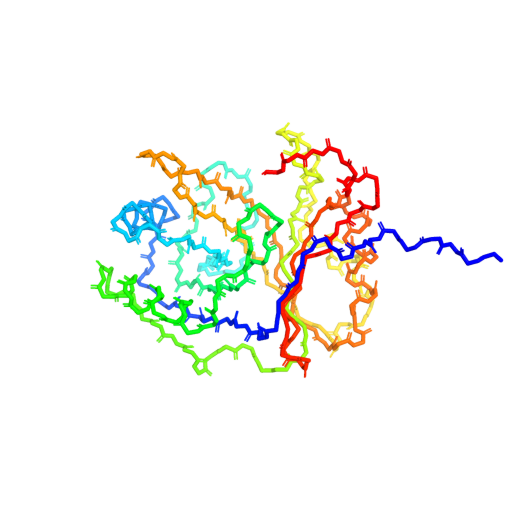31 90 ALA A CA 1
ATOM 625 C C . ALA A 1 90 ? -11.864 6.994 5.887 1.00 98.31 90 ALA A C 1
ATOM 627 O O . ALA A 1 90 ? -11.366 7.415 6.930 1.00 98.31 90 ALA A O 1
ATOM 628 N N . THR A 1 91 ? -13.045 6.371 5.874 1.00 98.19 91 THR A N 1
ATOM 629 C CA . THR A 1 91 ? -13.811 6.075 7.094 1.00 98.19 91 THR A CA 1
ATOM 630 C C . THR A 1 91 ? -13.079 5.083 7.996 1.00 98.19 91 THR A C 1
ATOM 632 O O . THR A 1 91 ? -13.032 5.294 9.204 1.00 98.19 91 THR A O 1
ATOM 635 N N . ALA A 1 92 ? -12.469 4.040 7.422 1.00 98.06 92 ALA A N 1
ATOM 636 C CA . ALA A 1 92 ? -11.675 3.063 8.164 1.00 98.06 92 ALA A CA 1
ATOM 637 C C . ALA A 1 92 ? -10.486 3.725 8.876 1.00 98.06 92 ALA A C 1
ATOM 639 O O . ALA A 1 92 ? -10.312 3.523 10.073 1.00 98.06 92 ALA A O 1
ATOM 640 N N . VAL A 1 93 ? -9.728 4.584 8.186 1.00 98.56 93 VAL A N 1
ATOM 641 C CA . VAL A 1 93 ? -8.588 5.291 8.795 1.00 98.56 93 VAL A CA 1
ATOM 642 C C . VAL A 1 93 ? -9.015 6.270 9.884 1.00 98.56 93 VAL A C 1
ATOM 644 O O . VAL A 1 93 ? -8.353 6.341 10.915 1.00 98.56 93 VAL A O 1
ATOM 647 N N . ARG A 1 94 ? -10.135 6.987 9.716 1.00 98.56 94 ARG A N 1
ATOM 648 C CA . ARG A 1 94 ? -10.673 7.835 10.795 1.00 98.56 94 ARG A CA 1
ATOM 649 C C . ARG A 1 94 ? -11.079 7.020 12.021 1.00 98.56 94 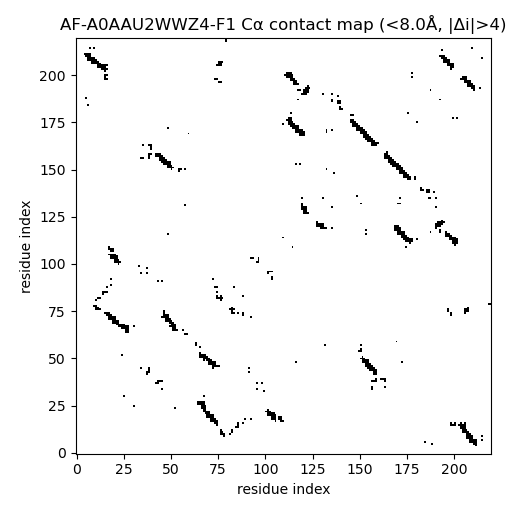ARG A C 1
ATOM 651 O O . ARG A 1 94 ? -10.812 7.448 13.137 1.00 98.56 94 ARG A O 1
ATOM 658 N N . ALA A 1 95 ? -11.700 5.859 11.822 1.00 98.31 95 ALA A N 1
ATOM 659 C CA . ALA A 1 95 ? -12.079 4.974 12.920 1.00 98.31 95 ALA A CA 1
ATOM 660 C C . ALA A 1 95 ? -10.848 4.381 13.628 1.00 98.31 95 ALA A C 1
ATOM 662 O O . ALA A 1 95 ? -10.808 4.374 14.856 1.00 98.31 95 ALA A O 1
ATOM 663 N N . LEU A 1 96 ? -9.822 3.968 12.874 1.00 98.50 96 LEU A N 1
ATOM 664 C CA . LEU A 1 96 ? -8.545 3.520 13.433 1.00 98.5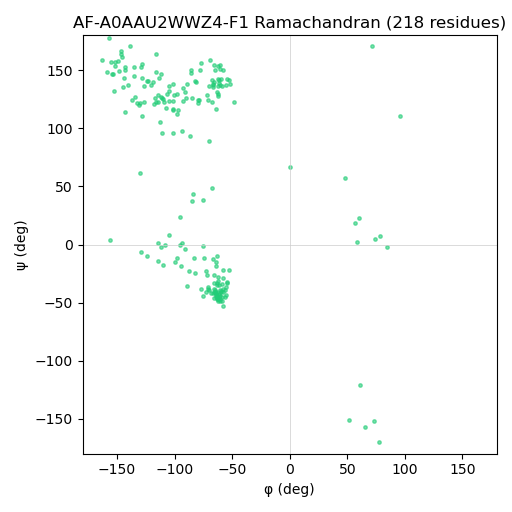0 96 LEU A CA 1
ATOM 665 C C . LEU A 1 96 ? -7.921 4.625 14.293 1.00 98.50 96 LEU A C 1
ATOM 667 O O . LEU A 1 96 ? -7.669 4.404 15.472 1.00 98.50 96 LEU A O 1
ATOM 671 N N . ALA A 1 97 ? -7.784 5.830 13.736 1.00 98.31 97 ALA A N 1
ATOM 672 C CA . ALA A 1 97 ? -7.273 7.005 14.435 1.00 98.31 97 ALA A CA 1
ATOM 673 C C . ALA A 1 97 ? -8.047 7.327 15.723 1.00 98.31 97 ALA A C 1
ATOM 675 O O . ALA A 1 97 ? -7.436 7.595 16.752 1.00 98.31 97 ALA A O 1
ATOM 676 N N . ALA A 1 98 ? -9.381 7.259 15.689 1.00 98.25 98 ALA A N 1
ATOM 677 C CA . ALA A 1 98 ? -10.213 7.483 16.869 1.00 98.25 98 ALA A CA 1
ATOM 678 C C . ALA A 1 98 ? -9.973 6.434 17.970 1.00 98.25 98 ALA A C 1
ATOM 680 O O . ALA A 1 98 ? -10.028 6.770 19.148 1.00 98.25 98 ALA A O 1
ATOM 681 N N . SER A 1 99 ? -9.691 5.181 17.598 1.00 98.00 99 SER A N 1
ATOM 682 C CA . SER A 1 99 ? -9.446 4.093 18.556 1.00 98.00 99 SER A CA 1
ATOM 683 C C . SER A 1 99 ? -8.022 4.049 19.119 1.00 98.00 99 SER A C 1
ATOM 685 O O . SER A 1 99 ? -7.822 3.521 20.208 1.00 98.00 99 SER A O 1
ATOM 687 N N . THR A 1 100 ? -7.034 4.590 18.400 1.00 98.31 100 THR A N 1
ATOM 688 C CA . THR A 1 100 ? -5.610 4.477 18.767 1.00 98.31 100 THR A CA 1
ATOM 689 C C . THR A 1 100 ? -4.953 5.806 19.136 1.00 98.31 100 THR A C 1
ATOM 691 O O . THR A 1 100 ? -3.835 5.818 19.646 1.00 98.31 100 THR A O 1
ATOM 694 N N . GLY A 1 101 ? -5.593 6.938 18.830 1.00 98.06 101 GLY A N 1
ATOM 695 C CA . GLY A 1 101 ? -4.980 8.265 18.920 1.00 98.06 101 GLY A CA 1
ATOM 696 C C . GLY A 1 101 ? -3.965 8.560 17.806 1.00 98.06 101 GLY A C 1
ATOM 697 O O . GLY A 1 101 ? -3.316 9.608 17.828 1.00 98.06 101 GLY A O 1
ATOM 698 N N . TRP A 1 102 ? -3.806 7.665 16.822 1.00 98.44 102 TRP A N 1
ATOM 699 C CA . TRP A 1 102 ? -2.943 7.915 15.666 1.00 98.44 102 TRP A CA 1
ATOM 700 C C . TRP A 1 102 ? -3.498 9.056 14.811 1.00 98.44 102 TRP A C 1
ATOM 702 O O . TRP A 1 102 ? -4.696 9.330 14.798 1.00 98.44 102 TRP A O 1
ATOM 712 N N . ARG A 1 103 ? -2.624 9.738 14.072 1.00 98.62 103 ARG A N 1
ATOM 713 C CA . ARG A 1 103 ? -2.951 10.971 13.351 1.00 98.62 103 ARG A CA 1
ATOM 714 C C . ARG A 1 103 ? -2.903 10.754 11.839 1.00 98.62 103 ARG A C 1
ATOM 716 O O . ARG A 1 103 ? -1.808 10.707 11.275 1.00 98.62 103 ARG A O 1
ATOM 723 N N . PRO A 1 104 ? -4.055 10.679 11.151 1.00 98.56 104 PRO A N 1
ATOM 724 C CA . PRO A 1 104 ? -4.092 10.714 9.697 1.00 98.56 104 PRO A CA 1
ATOM 725 C C . PRO A 1 104 ? -3.469 12.015 9.182 1.00 98.56 104 PRO A C 1
ATOM 727 O O . PRO A 1 104 ? -3.736 13.097 9.707 1.00 98.56 104 PRO A O 1
ATOM 730 N N . ALA A 1 105 ? -2.652 11.912 8.141 1.00 98.44 105 ALA A N 1
ATOM 731 C CA . ALA A 1 105 ? -1.978 13.027 7.489 1.00 98.44 105 ALA A CA 1
ATOM 732 C C . ALA A 1 105 ? -2.183 12.961 5.961 1.00 98.44 105 ALA A C 1
ATOM 734 O O . ALA A 1 105 ? -1.210 12.832 5.215 1.00 98.44 105 ALA A O 1
ATOM 735 N N . PRO A 1 106 ? -3.437 13.034 5.466 1.00 97.88 106 PRO A N 1
ATOM 736 C CA . PRO A 1 106 ? -3.754 12.897 4.040 1.00 97.88 106 PRO A CA 1
ATOM 737 C C . PRO A 1 106 ? -3.034 13.918 3.147 1.00 97.88 106 PRO A C 1
ATOM 739 O O . PRO A 1 106 ? -2.709 13.609 2.009 1.00 97.88 106 PRO A O 1
ATOM 742 N N . GLN A 1 107 ? -2.708 15.100 3.668 1.00 97.81 107 GLN A N 1
ATOM 743 C CA . GLN A 1 107 ? -1.924 16.129 2.981 1.00 97.81 107 GLN A CA 1
ATOM 744 C C . GLN A 1 107 ? -0.480 15.706 2.657 1.00 97.81 107 GLN A C 1
ATOM 746 O O . GLN A 1 107 ? 0.186 16.372 1.874 1.00 97.81 107 GLN A O 1
ATOM 751 N N . ARG A 1 108 ? 0.022 14.627 3.276 1.00 97.62 108 ARG A N 1
ATOM 752 C CA . ARG A 1 108 ? 1.338 14.031 2.989 1.00 97.62 108 ARG A CA 1
ATOM 753 C C . ARG A 1 108 ? 1.253 12.868 1.997 1.00 97.62 108 ARG A C 1
ATOM 755 O O . ARG A 1 108 ? 2.268 12.229 1.735 1.00 97.62 108 ARG A O 1
ATOM 762 N N . ALA A 1 109 ? 0.055 12.525 1.519 1.00 97.12 109 ALA A N 1
ATOM 763 C CA . ALA A 1 109 ? -0.105 11.442 0.560 1.00 97.12 109 ALA A CA 1
ATOM 764 C C . ALA A 1 109 ? 0.654 11.778 -0.736 1.00 97.12 109 ALA A C 1
ATOM 766 O O . ALA A 1 109 ? 0.651 12.942 -1.149 1.00 97.12 109 ALA A O 1
ATOM 767 N N . PRO A 1 110 ? 1.287 10.791 -1.395 1.00 95.06 110 PRO A N 1
ATOM 768 C CA . PRO A 1 110 ? 1.885 11.013 -2.702 1.00 95.06 110 PRO A CA 1
ATOM 769 C C . PRO A 1 110 ? 0.845 11.559 -3.687 1.00 95.06 110 PRO A C 1
ATOM 771 O O . PRO A 1 110 ? -0.289 11.079 -3.738 1.00 95.06 110 PRO A O 1
ATOM 774 N N . VAL A 1 111 ? 1.240 12.556 -4.479 1.00 92.88 111 VAL A N 1
ATOM 775 C CA . VAL A 1 111 ? 0.405 13.144 -5.532 1.00 92.88 111 VAL A CA 1
ATOM 776 C C . VAL A 1 111 ? 0.965 12.760 -6.903 1.00 92.88 111 VAL A C 1
ATOM 778 O O . VAL A 1 111 ? 2.140 12.984 -7.189 1.00 92.88 111 VAL A O 1
ATOM 781 N N . GLY A 1 112 ? 0.125 12.159 -7.748 1.00 95.94 112 GLY A N 1
ATOM 782 C CA . GLY A 1 112 ? 0.479 11.746 -9.109 1.00 95.94 112 GLY A CA 1
ATOM 783 C C . GLY A 1 112 ? 1.427 10.539 -9.216 1.00 95.94 112 GLY A C 1
ATOM 784 O O . GLY A 1 112 ? 1.991 10.051 -8.235 1.00 95.94 112 GLY A O 1
ATOM 785 N N . GLY A 1 113 ? 1.589 10.047 -10.447 1.00 97.69 113 GLY A N 1
ATOM 786 C CA . GLY A 1 113 ? 2.417 8.878 -10.755 1.00 97.69 113 GLY A CA 1
ATOM 787 C C . GLY A 1 113 ? 1.799 7.552 -10.306 1.00 97.69 113 GLY A C 1
ATOM 788 O O . GLY A 1 113 ? 0.579 7.413 -10.246 1.00 97.69 113 GLY A O 1
ATOM 789 N N . VAL A 1 114 ? 2.653 6.576 -10.002 1.00 98.38 114 VAL A N 1
ATOM 790 C CA . VAL A 1 114 ? 2.285 5.247 -9.499 1.00 98.38 114 VAL A CA 1
ATOM 791 C C . VAL A 1 114 ? 2.991 4.968 -8.177 1.00 98.38 114 VAL A C 1
ATOM 793 O O . VAL A 1 114 ? 4.165 5.305 -8.011 1.00 98.38 114 VAL A O 1
ATOM 796 N N . LEU A 1 115 ? 2.282 4.334 -7.247 1.00 98.56 115 LEU A N 1
ATOM 797 C CA . LEU A 1 115 ? 2.818 3.818 -5.991 1.00 98.56 115 LEU A CA 1
ATOM 798 C C . LEU A 1 115 ? 2.656 2.295 -5.966 1.00 98.56 115 LEU A C 1
ATOM 800 O O . LEU A 1 115 ? 1.546 1.792 -6.151 1.00 98.56 115 LEU A O 1
ATOM 804 N N . VAL A 1 116 ? 3.751 1.572 -5.741 1.00 98.44 116 VAL A N 1
ATOM 805 C CA . VAL A 1 116 ? 3.787 0.104 -5.770 1.00 98.44 116 VAL A CA 1
ATOM 806 C C . VAL A 1 116 ? 4.563 -0.418 -4.568 1.00 98.44 116 VAL A C 1
ATOM 808 O O . VAL A 1 116 ? 5.704 -0.022 -4.352 1.00 98.44 116 VAL A O 1
ATOM 811 N N . GLY A 1 117 ? 3.956 -1.319 -3.799 1.00 97.94 117 GLY A N 1
ATOM 812 C CA . GLY A 1 117 ? 4.672 -2.128 -2.814 1.00 97.94 117 GLY A CA 1
ATOM 813 C C . GLY A 1 117 ? 5.157 -3.421 -3.457 1.00 97.94 117 GLY A C 1
ATOM 814 O O . GLY A 1 117 ? 4.349 -4.142 -4.040 1.00 97.94 117 GLY A O 1
ATOM 815 N N . LEU A 1 118 ? 6.453 -3.704 -3.354 1.00 97.31 118 LEU A N 1
ATOM 816 C CA . LEU A 1 118 ? 7.066 -4.947 -3.816 1.00 97.31 118 LEU A CA 1
ATOM 817 C C . LEU A 1 118 ? 7.641 -5.687 -2.614 1.00 97.31 118 LEU A C 1
ATOM 819 O O . LEU A 1 118 ? 8.465 -5.123 -1.887 1.00 97.31 118 LEU A O 1
ATOM 823 N N . GLY A 1 119 ? 7.201 -6.927 -2.410 1.00 95.94 119 GLY A N 1
ATOM 824 C CA . GLY A 1 119 ? 7.809 -7.816 -1.431 1.00 95.94 119 GLY A CA 1
ATOM 825 C C . GLY A 1 119 ? 9.265 -8.087 -1.796 1.00 95.94 119 GLY A C 1
ATOM 826 O O . GLY A 1 119 ? 9.674 -7.977 -2.954 1.00 95.94 119 GLY A O 1
ATOM 827 N N . LEU A 1 120 ? 10.075 -8.396 -0.791 1.00 95.12 120 LEU A N 1
ATOM 828 C CA . LEU A 1 120 ? 11.449 -8.844 -1.004 1.00 95.12 120 LEU A CA 1
ATOM 829 C C . LEU A 1 120 ? 11.538 -10.355 -1.199 1.00 95.12 120 LEU A C 1
ATOM 831 O O . LEU A 1 120 ? 12.495 -10.833 -1.797 1.00 95.12 120 LEU A O 1
ATOM 835 N N . ARG A 1 121 ? 10.549 -11.104 -0.717 1.00 95.62 121 ARG A N 1
ATOM 836 C CA . ARG A 1 121 ? 10.488 -12.556 -0.853 1.00 95.62 121 ARG A CA 1
ATOM 837 C C . ARG A 1 121 ? 9.957 -12.956 -2.227 1.00 95.62 121 ARG A C 1
ATOM 839 O O . ARG A 1 121 ? 9.016 -12.345 -2.732 1.00 95.62 121 ARG A O 1
ATOM 846 N N . GLU A 1 122 ? 10.541 -13.994 -2.812 1.00 94.00 122 GLU A N 1
ATOM 847 C CA . GLU A 1 122 ? 10.031 -14.615 -4.032 1.00 94.00 122 GLU A CA 1
ATOM 848 C C . GLU A 1 122 ? 8.736 -15.392 -3.746 1.00 94.00 122 GLU A C 1
ATOM 850 O O . GLU A 1 122 ? 8.693 -16.285 -2.897 1.00 94.00 122 GLU A O 1
ATOM 855 N N . GLY A 1 123 ? 7.666 -15.073 -4.475 1.00 91.44 123 GLY A N 1
ATOM 856 C CA . GLY A 1 123 ? 6.344 -15.664 -4.276 1.00 91.44 123 GLY A CA 1
ATOM 857 C C . GLY A 1 123 ? 5.832 -15.622 -2.828 1.00 91.44 123 GLY A C 1
ATOM 858 O O . GLY A 1 123 ? 6.150 -14.727 -2.048 1.00 91.44 123 GLY A O 1
ATOM 859 N N . TYR A 1 124 ? 4.994 -16.599 -2.470 1.00 87.31 124 TYR A N 1
ATOM 860 C CA . TYR A 1 124 ? 4.319 -16.657 -1.160 1.00 87.31 124 TYR A CA 1
ATOM 861 C C . TYR A 1 124 ? 4.773 -17.803 -0.246 1.00 87.31 124 TYR A C 1
ATOM 863 O O . TYR A 1 124 ? 4.258 -17.942 0.866 1.00 87.31 124 TYR A O 1
ATOM 871 N N . ALA A 1 125 ? 5.683 -18.665 -0.704 1.00 88.00 125 ALA A N 1
ATOM 872 C CA . ALA A 1 125 ? 6.100 -19.821 0.080 1.00 88.00 125 ALA A CA 1
ATOM 873 C C . ALA A 1 125 ? 6.930 -19.391 1.300 1.00 88.00 125 ALA A C 1
ATOM 875 O O . ALA A 1 125 ? 7.825 -18.551 1.211 1.00 88.00 125 ALA A O 1
ATOM 876 N N . VAL A 1 126 ? 6.642 -19.991 2.457 1.00 87.19 126 VAL A N 1
ATOM 877 C CA . VAL A 1 126 ? 7.455 -19.796 3.664 1.00 87.19 126 VAL A CA 1
ATOM 878 C C . VAL A 1 126 ? 8.867 -20.321 3.389 1.00 87.19 126 VAL A C 1
ATOM 880 O O . VAL A 1 126 ? 9.020 -21.438 2.903 1.00 87.19 126 VAL A O 1
ATOM 883 N N . GLY A 1 127 ? 9.887 -19.509 3.679 1.00 88.06 127 GLY A N 1
ATOM 884 C CA . GLY A 1 127 ? 11.292 -19.852 3.430 1.00 88.06 127 GLY A CA 1
ATOM 885 C C . GLY A 1 127 ? 11.757 -19.693 1.979 1.00 88.06 127 GLY A C 1
ATOM 886 O O . GLY A 1 127 ? 12.876 -20.094 1.667 1.00 88.06 127 GLY A O 1
ATOM 887 N N . ALA A 1 128 ? 10.934 -19.123 1.090 1.00 92.00 128 ALA A N 1
ATOM 888 C CA . ALA A 1 128 ? 11.394 -18.740 -0.242 1.00 92.00 128 ALA A CA 1
ATOM 889 C C . ALA A 1 128 ? 12.535 -17.703 -0.167 1.00 92.00 128 ALA A C 1
ATOM 891 O O . ALA A 1 128 ? 12.616 -16.971 0.826 1.00 92.00 128 ALA A O 1
ATOM 892 N N . PRO A 1 129 ? 13.402 -17.623 -1.197 1.00 95.00 129 PRO A N 1
ATOM 893 C CA . PRO A 1 129 ? 14.488 -16.651 -1.232 1.00 95.00 129 PRO A CA 1
ATOM 894 C C . PRO A 1 129 ? 13.997 -15.223 -0.973 1.00 95.00 129 PRO A C 1
ATOM 896 O O . PRO A 1 129 ? 12.958 -14.811 -1.488 1.00 95.00 129 PRO A O 1
ATOM 899 N N . GLU A 1 130 ? 14.756 -14.471 -0.176 1.00 95.12 130 GLU A N 1
ATOM 900 C CA . GLU A 1 130 ? 14.484 -13.067 0.122 1.00 95.12 130 GLU A CA 1
ATOM 901 C C . GLU A 1 130 ? 15.593 -12.185 -0.457 1.00 95.12 130 GLU A C 1
ATOM 903 O O . GLU A 1 130 ? 16.777 -12.342 -0.149 1.00 95.12 130 GLU A O 1
ATOM 908 N N . HIS A 1 131 ? 15.196 -11.249 -1.311 1.00 94.69 131 HIS A N 1
ATOM 909 C CA . HIS A 1 131 ? 16.067 -10.244 -1.896 1.00 94.69 131 HIS A CA 1
ATOM 910 C C . HIS A 1 131 ? 16.382 -9.128 -0.904 1.00 94.69 131 HIS A C 1
ATOM 912 O O . HIS A 1 131 ? 15.616 -8.795 -0.005 1.00 94.69 131 HIS A O 1
ATOM 918 N N . ARG A 1 132 ? 17.496 -8.438 -1.119 1.00 93.62 132 ARG A N 1
ATOM 919 C CA . ARG A 1 132 ? 17.801 -7.198 -0.395 1.00 93.62 132 ARG A CA 1
ATOM 920 C C . ARG A 1 132 ? 17.146 -6.005 -1.096 1.00 93.62 132 ARG A C 1
ATOM 922 O O . ARG A 1 132 ? 17.111 -5.975 -2.328 1.00 93.62 132 ARG A O 1
ATOM 929 N N . PRO A 1 133 ? 16.767 -4.924 -0.386 1.00 92.81 133 PRO A N 1
ATOM 930 C CA . PRO A 1 133 ? 16.250 -3.714 -1.039 1.00 92.81 133 PRO A CA 1
ATOM 931 C C . PRO A 1 133 ? 17.175 -3.135 -2.114 1.00 92.81 133 PRO A C 1
ATOM 933 O O . PRO A 1 133 ? 16.712 -2.610 -3.125 1.00 92.81 133 PRO A O 1
ATOM 936 N N . GLY A 1 134 ? 18.492 -3.265 -1.925 1.00 92.38 134 GLY A N 1
ATOM 937 C CA . GLY A 1 134 ? 19.486 -2.841 -2.910 1.00 92.38 134 GLY A CA 1
ATOM 938 C C . GLY A 1 134 ? 19.448 -3.640 -4.217 1.00 92.38 134 GLY A C 1
ATOM 939 O O . GLY A 1 134 ? 19.834 -3.104 -5.252 1.00 92.38 134 GLY A O 1
ATOM 940 N N . GLU A 1 135 ? 18.981 -4.889 -4.199 1.00 93.75 135 GLU A N 1
ATOM 941 C CA . GLU A 1 135 ? 18.808 -5.716 -5.400 1.00 93.75 135 GLU A CA 1
ATOM 942 C C . GLU A 1 135 ? 17.577 -5.271 -6.184 1.00 93.75 135 GLU A C 1
ATOM 944 O O . GLU A 1 135 ? 17.685 -5.038 -7.386 1.00 93.75 135 GLU A O 1
ATOM 949 N N . MET A 1 136 ? 16.460 -5.009 -5.497 1.00 92.69 136 MET A N 1
ATOM 950 C CA . MET A 1 136 ? 15.261 -4.435 -6.117 1.00 92.69 136 MET A CA 1
ATOM 951 C C . MET A 1 136 ? 15.551 -3.058 -6.739 1.00 92.69 136 MET A C 1
ATOM 953 O O . MET A 1 136 ? 15.198 -2.788 -7.886 1.00 92.69 136 MET A O 1
ATOM 957 N N . ALA A 1 137 ? 16.279 -2.196 -6.022 1.00 91.69 137 ALA A N 1
ATOM 958 C CA . ALA A 1 137 ? 16.719 -0.902 -6.543 1.00 91.69 137 ALA A CA 1
ATOM 959 C C . ALA A 1 137 ? 17.632 -1.037 -7.776 1.00 91.69 137 ALA A C 1
ATOM 961 O O . ALA A 1 137 ? 17.576 -0.205 -8.680 1.00 91.69 137 ALA A O 1
ATOM 962 N N . ARG A 1 138 ? 18.475 -2.077 -7.825 1.00 92.69 138 ARG A N 1
ATOM 963 C CA . ARG A 1 138 ? 19.334 -2.371 -8.981 1.00 92.69 138 ARG A CA 1
ATOM 964 C C . ARG A 1 138 ? 18.507 -2.858 -10.172 1.00 92.69 138 ARG A C 1
ATOM 966 O O . ARG A 1 138 ? 18.777 -2.433 -11.291 1.00 92.69 138 ARG A O 1
ATOM 973 N N . ALA A 1 139 ? 17.483 -3.678 -9.927 1.00 91.75 139 ALA A N 1
ATOM 974 C CA . ALA A 1 139 ? 16.565 -4.185 -10.946 1.00 91.75 139 ALA A CA 1
ATOM 975 C C . ALA A 1 139 ? 15.701 -3.078 -11.582 1.00 91.75 139 ALA A C 1
ATOM 977 O O . ALA A 1 139 ? 15.435 -3.126 -12.780 1.00 91.75 139 ALA A O 1
ATOM 978 N N . LEU A 1 140 ? 15.334 -2.036 -10.825 1.00 90.44 140 LEU A N 1
ATOM 979 C CA . LEU A 1 140 ? 14.665 -0.834 -11.358 1.00 90.44 140 LEU A CA 1
ATOM 980 C C . LEU A 1 140 ? 15.560 0.006 -12.295 1.00 90.44 140 LEU A C 1
ATOM 982 O O . LEU A 1 140 ? 15.066 0.885 -13.007 1.00 90.44 140 LEU A O 1
ATOM 986 N N . GLY A 1 141 ? 16.867 -0.265 -12.323 1.00 86.81 141 GLY A N 1
ATOM 987 C CA . GLY A 1 141 ? 17.813 0.321 -13.267 1.00 86.81 141 GLY A CA 1
ATOM 988 C C . GLY A 1 141 ? 18.246 1.758 -12.952 1.00 86.81 141 GLY A C 1
ATOM 989 O O . GLY A 1 141 ? 17.992 2.320 -11.885 1.00 86.81 141 GLY A O 1
ATOM 990 N N . ALA A 1 142 ? 18.948 2.371 -13.911 1.00 80.31 142 ALA A N 1
ATOM 991 C CA . ALA A 1 142 ? 19.636 3.655 -13.741 1.00 80.31 142 ALA A CA 1
ATOM 992 C C . ALA A 1 142 ? 18.714 4.894 -13.737 1.00 80.31 142 ALA A C 1
ATOM 994 O O . ALA A 1 142 ? 19.188 6.008 -13.524 1.00 80.31 142 ALA A O 1
ATOM 995 N N . HIS A 1 143 ? 17.399 4.734 -13.916 1.00 83.12 143 HIS A N 1
ATOM 996 C CA . HIS A 1 143 ? 16.424 5.832 -14.014 1.00 83.12 143 HIS A CA 1
ATOM 997 C C . HIS A 1 143 ? 16.097 6.507 -12.667 1.00 83.12 143 HIS A C 1
ATOM 999 O O . HIS A 1 143 ? 14.951 6.877 -12.418 1.00 83.12 143 HIS A O 1
ATOM 1005 N N . ARG A 1 144 ? 17.090 6.693 -11.788 1.00 81.94 144 ARG A N 1
ATOM 1006 C CA . ARG A 1 144 ? 16.912 7.167 -10.402 1.00 81.94 144 ARG A CA 1
ATOM 1007 C C . ARG A 1 144 ? 16.217 8.527 -10.277 1.00 81.94 144 ARG A C 1
ATOM 1009 O O . ARG A 1 144 ? 15.631 8.808 -9.246 1.00 81.94 144 ARG A O 1
ATOM 1016 N N . ALA A 1 145 ? 16.238 9.359 -11.319 1.00 87.56 145 ALA A N 1
ATOM 1017 C CA . ALA A 1 145 ? 15.516 10.635 -11.333 1.00 87.56 145 ALA A CA 1
ATOM 1018 C C . ALA A 1 145 ? 13.987 10.490 -11.516 1.00 87.56 145 ALA A C 1
ATOM 1020 O O . ALA A 1 145 ? 13.253 11.465 -11.368 1.00 87.56 145 ALA A O 1
ATOM 1021 N N . CYS A 1 146 ? 13.496 9.302 -11.881 1.00 93.81 146 CYS A N 1
ATOM 1022 C CA . CYS A 1 146 ? 12.086 9.055 -12.207 1.00 93.81 146 CYS A CA 1
ATOM 1023 C C . CYS A 1 146 ? 11.336 8.240 -11.145 1.00 93.81 146 CYS A C 1
ATOM 1025 O O . CYS A 1 146 ? 10.141 7.978 -11.321 1.00 93.81 146 CYS A O 1
ATOM 1027 N N . TRP A 1 147 ? 12.019 7.838 -10.072 1.00 95.94 147 TRP A N 1
ATOM 1028 C CA . TRP A 1 147 ? 11.445 7.051 -8.990 1.00 95.94 147 TRP A CA 1
ATOM 1029 C C . TRP A 1 147 ? 12.153 7.312 -7.659 1.00 95.94 147 TRP A C 1
ATOM 1031 O O . TRP A 1 147 ? 13.305 7.729 -7.612 1.00 95.94 147 TRP A O 1
ATOM 1041 N N . SER A 1 148 ? 11.450 7.033 -6.570 1.00 95.06 148 SER A N 1
ATOM 1042 C CA . SER A 1 148 ? 11.993 6.944 -5.218 1.00 95.06 148 SER A CA 1
ATOM 1043 C C . SER A 1 148 ? 11.538 5.631 -4.588 1.00 95.06 148 SER A C 1
ATOM 1045 O O . SER A 1 148 ? 10.499 5.090 -4.974 1.00 95.06 148 SER A O 1
ATOM 1047 N N . ALA A 1 149 ? 12.320 5.092 -3.653 1.00 94.56 149 ALA A N 1
ATOM 1048 C CA . ALA A 1 149 ? 11.936 3.901 -2.910 1.00 94.56 149 ALA A CA 1
ATOM 1049 C C . ALA A 1 149 ? 12.221 4.065 -1.420 1.00 94.56 149 ALA A C 1
ATOM 1051 O O . ALA A 1 149 ? 13.216 4.674 -1.027 1.00 94.56 149 ALA A O 1
ATOM 1052 N N . ARG A 1 150 ? 11.350 3.487 -0.596 1.00 94.38 150 ARG A N 1
ATOM 1053 C CA . ARG A 1 150 ? 11.514 3.387 0.856 1.00 94.38 150 ARG A CA 1
ATOM 1054 C C . ARG A 1 150 ? 11.371 1.928 1.262 1.00 94.38 150 ARG A C 1
ATOM 1056 O O . ARG A 1 150 ? 10.458 1.256 0.789 1.00 94.38 150 ARG A O 1
ATOM 1063 N N . VAL A 1 151 ? 12.245 1.449 2.141 1.00 93.75 151 VAL A N 1
ATOM 1064 C CA . VAL A 1 151 ? 12.057 0.139 2.779 1.00 93.75 151 VAL A CA 1
ATOM 1065 C C . VAL A 1 151 ? 10.833 0.219 3.684 1.00 93.75 151 VAL A C 1
ATOM 1067 O O . VAL A 1 151 ? 10.669 1.196 4.416 1.00 93.75 151 VAL A O 1
ATOM 1070 N N . ALA A 1 152 ? 9.979 -0.794 3.620 1.00 95.12 152 ALA A N 1
ATOM 1071 C CA . ALA A 1 152 ? 8.791 -0.897 4.451 1.00 95.12 152 ALA A CA 1
ATOM 1072 C C . ALA A 1 152 ? 8.507 -2.359 4.784 1.00 95.12 152 ALA A C 1
ATOM 1074 O O . ALA A 1 152 ? 8.979 -3.264 4.101 1.00 95.12 152 ALA A O 1
ATOM 1075 N N . ARG A 1 153 ? 7.670 -2.587 5.792 1.00 95.12 153 ARG A N 1
ATOM 1076 C CA . ARG A 1 153 ? 6.949 -3.853 5.920 1.00 95.12 153 ARG A CA 1
ATOM 1077 C C . ARG A 1 153 ? 5.589 -3.702 5.245 1.00 95.12 153 ARG A C 1
ATOM 1079 O O . ARG A 1 153 ? 4.840 -2.780 5.567 1.00 95.12 153 ARG A O 1
ATOM 1086 N N . ILE A 1 154 ? 5.289 -4.556 4.277 1.00 96.12 154 ILE A N 1
ATOM 1087 C CA . ILE A 1 154 ? 4.001 -4.578 3.582 1.00 96.12 154 ILE A CA 1
ATOM 1088 C C . ILE A 1 154 ? 3.060 -5.417 4.430 1.00 96.12 154 ILE A C 1
ATOM 1090 O O . ILE A 1 154 ? 3.410 -6.540 4.775 1.00 96.12 154 ILE A O 1
ATOM 1094 N N . VAL A 1 155 ? 1.894 -4.878 4.785 1.00 97.12 155 VAL A N 1
ATOM 1095 C CA . VAL A 1 155 ? 0.930 -5.577 5.639 1.00 97.12 155 VAL A CA 1
ATOM 1096 C C . VAL A 1 155 ? -0.462 -5.608 5.024 1.00 97.12 155 VAL A C 1
ATOM 1098 O O . VAL A 1 155 ? -0.910 -4.629 4.426 1.00 97.12 155 VAL A O 1
ATOM 1101 N N . SER A 1 156 ? -1.152 -6.727 5.235 1.00 97.06 156 SER A N 1
ATOM 1102 C CA . SER A 1 156 ? -2.589 -6.885 5.020 1.00 97.06 156 SER A CA 1
ATOM 1103 C C . SER A 1 156 ? -3.197 -7.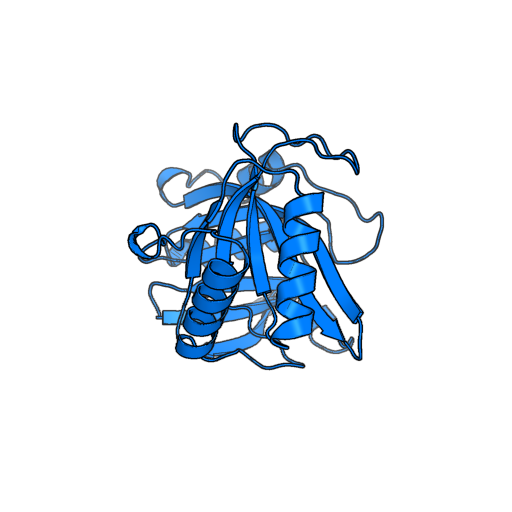573 6.238 1.00 97.06 156 SER A C 1
ATOM 1105 O O . SER A 1 156 ? -2.790 -8.675 6.615 1.00 97.06 156 SER A O 1
ATOM 1107 N N . ALA A 1 157 ? -4.165 -6.919 6.874 1.00 97.62 157 ALA A N 1
ATOM 1108 C CA . ALA A 1 157 ? -4.887 -7.440 8.026 1.00 97.62 157 ALA A CA 1
ATOM 1109 C C . ALA A 1 157 ? -6.372 -7.572 7.685 1.00 97.62 157 ALA A C 1
ATOM 1111 O O . ALA A 1 157 ? -7.041 -6.591 7.345 1.00 97.62 157 ALA A O 1
ATOM 1112 N N . ARG A 1 158 ? -6.910 -8.790 7.791 1.00 96.50 158 ARG A N 1
ATOM 1113 C CA . ARG A 1 158 ? -8.298 -9.093 7.423 1.00 96.50 158 ARG A CA 1
ATOM 1114 C C . ARG A 1 158 ? -8.937 -10.057 8.408 1.00 96.50 158 ARG A C 1
ATOM 1116 O O . ARG A 1 158 ? -8.340 -11.058 8.784 1.00 96.50 158 ARG A O 1
ATOM 1123 N N . ARG A 1 159 ? -10.189 -9.796 8.780 1.00 96.12 159 ARG A N 1
ATOM 1124 C CA . ARG A 1 159 ? -10.984 -10.728 9.585 1.00 96.12 159 ARG A CA 1
ATOM 1125 C C . ARG A 1 159 ? -11.398 -11.947 8.752 1.00 96.12 159 ARG A C 1
ATOM 1127 O O . ARG A 1 159 ? -11.974 -11.770 7.681 1.00 96.12 159 ARG A O 1
ATOM 1134 N N . ILE A 1 160 ? -11.152 -13.152 9.264 1.00 94.81 160 ILE A N 1
ATOM 1135 C CA . ILE A 1 160 ? -11.617 -14.434 8.717 1.00 94.81 160 ILE A CA 1
ATOM 1136 C C . ILE A 1 160 ? -12.294 -15.200 9.860 1.00 94.81 160 ILE A C 1
ATOM 1138 O O . ILE A 1 160 ? -11.637 -15.605 10.816 1.00 94.81 160 ILE A O 1
ATOM 1142 N N . GLY A 1 161 ? -13.619 -15.351 9.796 1.00 94.50 161 GLY A N 1
ATOM 1143 C CA . GLY A 1 161 ? -14.396 -15.828 10.945 1.00 94.50 161 GLY A CA 1
ATOM 1144 C C . GLY A 1 161 ? -14.250 -14.867 12.127 1.00 94.50 161 GLY A C 1
ATOM 1145 O O . GLY A 1 161 ? -14.545 -13.678 11.989 1.00 94.50 161 GLY A O 1
ATOM 1146 N N . ASP A 1 162 ? -13.749 -15.360 13.257 1.00 96.12 162 ASP A N 1
ATOM 1147 C CA . ASP A 1 162 ? -13.539 -14.577 14.485 1.00 96.12 162 ASP A CA 1
ATOM 1148 C C . ASP A 1 162 ? -12.074 -14.227 14.765 1.00 96.12 162 ASP A C 1
ATOM 1150 O O . ASP A 1 162 ? -11.755 -13.661 15.808 1.00 96.12 162 ASP A O 1
ATOM 1154 N N . THR A 1 163 ? -11.177 -14.507 13.820 1.00 97.38 163 THR A N 1
ATOM 1155 C CA . THR A 1 163 ? -9.753 -14.173 13.934 1.00 97.38 163 THR A CA 1
ATOM 1156 C C . THR A 1 163 ? -9.334 -13.166 12.868 1.00 97.38 163 THR A C 1
ATOM 1158 O O . THR A 1 163 ? -10.043 -12.932 11.884 1.00 97.38 163 THR A O 1
ATOM 1161 N N . VAL A 1 164 ? -8.175 -12.531 13.062 1.00 97.69 164 VAL A N 1
ATOM 1162 C CA . VAL A 1 164 ? -7.545 -11.684 12.040 1.00 97.69 164 VAL A CA 1
ATOM 1163 C C . VAL A 1 164 ? -6.422 -12.470 11.390 1.00 97.69 164 VAL A C 1
ATOM 1165 O O . VAL A 1 164 ? -5.429 -12.807 12.035 1.00 97.69 164 VAL A O 1
ATOM 1168 N N . ARG A 1 165 ? -6.567 -12.731 10.093 1.00 96.62 165 ARG A N 1
ATOM 1169 C CA . ARG A 1 165 ? -5.484 -13.227 9.257 1.00 96.62 165 ARG A CA 1
ATOM 1170 C C . ARG A 1 165 ? -4.579 -12.056 8.902 1.00 96.62 165 ARG A C 1
ATOM 1172 O O . ARG A 1 165 ? -5.033 -11.051 8.353 1.00 96.62 165 ARG A O 1
ATOM 1179 N N . TRP A 1 166 ? -3.307 -12.221 9.228 1.00 95.81 166 TRP A N 1
ATOM 1180 C CA . TRP A 1 166 ? -2.245 -11.289 8.893 1.00 95.81 166 TRP A CA 1
ATOM 1181 C C . TRP A 1 166 ? -1.408 -11.848 7.756 1.00 95.81 166 TRP A C 1
ATOM 1183 O O . TRP A 1 166 ? -1.032 -13.020 7.764 1.00 95.81 166 TRP A O 1
ATOM 1193 N N . TYR A 1 167 ? -1.104 -10.977 6.812 1.00 94.06 167 TYR A N 1
ATOM 1194 C CA . TYR A 1 167 ? 0.030 -11.107 5.925 1.00 94.06 167 TYR A CA 1
ATOM 1195 C C . TYR A 1 167 ? 0.976 -9.958 6.236 1.00 94.06 167 TYR A C 1
ATOM 1197 O O . TYR A 1 167 ? 0.544 -8.803 6.266 1.00 94.06 167 TYR A O 1
ATOM 1205 N N . ASP A 1 168 ? 2.242 -10.268 6.473 1.00 94.06 168 ASP A N 1
ATOM 1206 C CA . ASP A 1 168 ? 3.283 -9.263 6.554 1.00 94.06 168 ASP A CA 1
ATOM 1207 C C . ASP A 1 168 ? 4.596 -9.774 5.962 1.00 94.06 168 ASP A C 1
ATOM 1209 O O . ASP A 1 168 ? 4.919 -10.959 6.064 1.00 94.06 168 ASP A O 1
ATOM 1213 N N . GLU A 1 169 ? 5.329 -8.885 5.297 1.00 93.38 169 GLU A N 1
ATOM 1214 C CA . GLU A 1 169 ? 6.655 -9.182 4.756 1.00 93.38 169 GLU A CA 1
ATOM 1215 C C . GLU A 1 169 ? 7.505 -7.923 4.601 1.00 93.38 169 GLU A C 1
ATOM 1217 O O . GLU A 1 169 ? 6.982 -6.811 4.476 1.00 93.38 169 GLU A O 1
ATOM 1222 N N . ALA A 1 170 ? 8.826 -8.093 4.587 1.00 93.50 170 ALA A N 1
ATOM 1223 C CA . ALA A 1 170 ? 9.736 -7.024 4.206 1.00 93.50 170 ALA A CA 1
ATOM 1224 C C . ALA A 1 170 ? 9.570 -6.687 2.715 1.00 93.50 170 ALA A C 1
ATOM 1226 O O . ALA A 1 170 ? 9.366 -7.561 1.872 1.00 93.50 170 ALA A O 1
ATOM 1227 N N . GLY A 1 171 ? 9.647 -5.401 2.392 1.00 95.12 171 GLY A N 1
ATOM 1228 C CA . GLY A 1 171 ? 9.366 -4.888 1.062 1.00 95.12 171 GLY A CA 1
ATOM 1229 C C . GLY A 1 171 ? 10.036 -3.552 0.781 1.00 95.12 171 GLY A C 1
ATOM 1230 O O . GLY A 1 171 ? 10.675 -2.926 1.635 1.00 95.12 171 GLY A O 1
ATOM 1231 N N . VAL A 1 172 ? 9.833 -3.079 -0.442 1.00 96.00 172 VAL A N 1
ATOM 1232 C CA . VAL A 1 172 ? 10.085 -1.692 -0.823 1.00 96.00 172 VAL A CA 1
ATOM 1233 C C . VAL A 1 172 ? 8.817 -1.069 -1.382 1.00 96.00 172 VAL A C 1
ATOM 1235 O O . VAL A 1 172 ? 8.065 -1.694 -2.125 1.00 96.00 172 VAL A O 1
ATOM 1238 N N . VAL A 1 173 ? 8.589 0.189 -1.034 1.00 97.50 173 VAL A N 1
ATOM 1239 C CA . VAL A 1 173 ? 7.531 1.011 -1.612 1.00 97.50 173 VAL A CA 1
ATOM 1240 C C . VAL A 1 173 ? 8.172 1.929 -2.629 1.00 97.50 173 VAL A C 1
ATOM 1242 O O . VAL A 1 173 ? 8.991 2.770 -2.261 1.00 97.50 173 VAL A O 1
ATOM 1245 N N . VAL A 1 174 ? 7.801 1.765 -3.891 1.00 97.69 174 VAL A N 1
ATOM 1246 C CA . VAL A 1 174 ? 8.288 2.550 -5.022 1.00 97.69 174 VAL A CA 1
ATOM 1247 C C . VAL A 1 174 ? 7.239 3.593 -5.385 1.00 97.69 174 VAL A C 1
ATOM 1249 O O . VAL A 1 174 ? 6.102 3.243 -5.695 1.00 97.69 174 VAL A O 1
ATOM 1252 N N . HIS A 1 175 ? 7.619 4.869 -5.383 1.00 97.94 175 HIS A N 1
ATOM 1253 C CA . HIS A 1 175 ? 6.832 5.954 -5.976 1.00 97.94 175 HIS A CA 1
ATOM 1254 C C . HIS A 1 175 ? 7.540 6.444 -7.234 1.00 97.94 175 HIS A C 1
ATOM 1256 O O . HIS A 1 175 ? 8.711 6.820 -7.177 1.00 97.94 175 HIS A O 1
ATOM 1262 N N . ALA A 1 176 ? 6.858 6.416 -8.376 1.00 97.56 176 ALA A N 1
ATOM 1263 C CA . ALA A 1 176 ? 7.470 6.694 -9.670 1.00 97.56 176 ALA A CA 1
ATOM 1264 C C . ALA A 1 176 ? 6.513 7.393 -10.640 1.00 97.56 176 ALA A C 1
ATOM 1266 O O . ALA A 1 176 ? 5.300 7.422 -10.443 1.00 97.56 176 ALA A O 1
ATOM 1267 N N . ARG A 1 177 ? 7.052 7.935 -11.737 1.00 96.94 177 ARG A N 1
ATOM 1268 C CA . ARG A 1 177 ? 6.234 8.416 -12.867 1.00 96.94 177 ARG A CA 1
ATOM 1269 C C . ARG A 1 177 ? 5.492 7.246 -13.527 1.00 96.94 177 ARG A C 1
ATOM 1271 O O . ARG A 1 177 ? 6.028 6.147 -13.581 1.00 96.94 177 ARG A O 1
ATOM 1278 N N . THR A 1 178 ? 4.317 7.479 -14.116 1.00 94.88 178 THR A N 1
ATOM 1279 C CA . THR A 1 178 ? 3.499 6.414 -14.741 1.00 94.88 178 THR A CA 1
ATOM 1280 C C . THR A 1 178 ? 4.254 5.614 -15.811 1.00 94.88 178 THR A C 1
ATOM 1282 O O . THR A 1 178 ? 4.140 4.393 -15.861 1.00 94.88 178 THR A O 1
ATOM 1285 N N . GLY A 1 179 ? 5.120 6.266 -16.597 1.00 95.19 179 GLY A N 1
ATOM 1286 C CA . GLY A 1 179 ? 5.973 5.595 -17.589 1.00 95.19 179 GLY A CA 1
ATOM 1287 C C . GLY A 1 179 ? 6.999 4.604 -17.011 1.00 95.19 179 GLY A C 1
ATOM 1288 O O . GLY A 1 179 ? 7.601 3.856 -17.772 1.00 95.19 179 GLY A O 1
ATOM 1289 N N . MET A 1 180 ? 7.193 4.566 -15.685 1.00 96.25 180 MET A N 1
ATOM 1290 C CA . MET A 1 180 ? 8.080 3.608 -15.014 1.00 96.25 180 MET A CA 1
ATOM 1291 C C . MET A 1 180 ? 7.428 2.247 -14.750 1.00 96.25 180 MET A C 1
ATOM 1293 O O . MET A 1 180 ? 8.135 1.305 -14.396 1.00 96.25 180 MET A O 1
ATOM 1297 N N . LEU A 1 181 ? 6.108 2.107 -14.919 1.00 96.00 181 LEU A N 1
ATOM 1298 C CA . LEU A 1 181 ? 5.407 0.859 -14.610 1.00 96.00 181 LEU A CA 1
ATOM 1299 C C . LEU A 1 181 ? 5.964 -0.379 -15.349 1.00 96.00 181 LEU A C 1
ATOM 1301 O O . LEU A 1 181 ? 6.093 -1.422 -14.702 1.00 96.00 181 LEU A O 1
ATOM 1305 N N . PRO A 1 182 ? 6.370 -0.311 -16.636 1.00 95.00 182 PRO A N 1
ATOM 1306 C CA . PRO A 1 182 ? 7.018 -1.444 -17.299 1.00 95.00 182 PRO A CA 1
ATOM 1307 C C . PRO A 1 182 ? 8.321 -1.884 -16.612 1.00 95.00 182 PRO A C 1
ATOM 1309 O O . PRO A 1 182 ? 8.550 -3.079 -16.443 1.00 95.00 182 PRO A O 1
ATOM 1312 N N . PHE A 1 183 ? 9.141 -0.939 -16.143 1.00 94.94 183 PHE A N 1
ATOM 1313 C CA . PHE A 1 183 ? 10.390 -1.233 -15.427 1.00 94.94 183 PHE A CA 1
ATOM 1314 C C . PHE A 1 183 ? 10.129 -1.801 -14.029 1.00 94.94 183 PHE A C 1
ATOM 1316 O O . PHE A 1 183 ? 10.811 -2.729 -13.609 1.00 94.94 183 PHE A O 1
ATOM 1323 N N . ILE A 1 184 ? 9.108 -1.292 -13.330 1.00 96.69 184 ILE A N 1
ATOM 1324 C CA . ILE A 1 184 ? 8.654 -1.849 -12.047 1.00 96.69 184 ILE A CA 1
ATOM 1325 C C . ILE A 1 184 ? 8.186 -3.296 -12.235 1.00 96.69 184 ILE A C 1
ATOM 1327 O O . ILE A 1 184 ? 8.553 -4.169 -11.457 1.00 96.69 184 ILE A O 1
ATOM 1331 N N . THR A 1 185 ? 7.433 -3.568 -13.302 1.00 96.19 185 THR A N 1
ATOM 1332 C CA . THR A 1 185 ? 6.952 -4.918 -13.630 1.00 96.19 185 THR A CA 1
ATOM 1333 C C . THR A 1 185 ? 8.111 -5.858 -13.973 1.00 96.19 185 THR A C 1
ATOM 1335 O O . THR A 1 185 ? 8.133 -7.002 -13.522 1.00 96.19 185 THR A O 1
ATOM 1338 N N . ALA A 1 186 ? 9.111 -5.375 -14.717 1.00 94.25 186 ALA A N 1
ATOM 1339 C CA . ALA A 1 186 ? 10.325 -6.133 -15.010 1.00 94.25 186 ALA A CA 1
ATOM 1340 C C . ALA A 1 186 ? 11.145 -6.430 -13.741 1.00 94.25 186 ALA A C 1
ATOM 1342 O O . ALA A 1 186 ? 11.602 -7.558 -13.567 1.00 94.25 186 ALA A O 1
ATOM 1343 N N . ALA A 1 187 ? 11.278 -5.462 -12.829 1.00 95.19 187 ALA A N 1
ATOM 1344 C CA . ALA A 1 187 ? 11.939 -5.661 -11.540 1.00 95.19 187 ALA A CA 1
ATOM 1345 C C . ALA A 1 187 ? 11.186 -6.680 -10.670 1.00 95.19 187 ALA A C 1
ATOM 1347 O O . ALA A 1 187 ? 11.791 -7.618 -10.160 1.00 95.19 187 ALA A O 1
ATOM 1348 N N . ALA A 1 188 ? 9.857 -6.569 -10.585 1.00 96.12 188 ALA A N 1
ATOM 1349 C CA . ALA A 1 188 ? 9.013 -7.537 -9.892 1.00 96.12 188 ALA A CA 1
ATOM 1350 C C . ALA A 1 188 ? 9.180 -8.955 -10.469 1.00 96.12 188 ALA A C 1
ATOM 1352 O O . ALA A 1 188 ? 9.285 -9.921 -9.720 1.00 96.12 188 ALA A O 1
ATOM 1353 N N . ARG A 1 189 ? 9.268 -9.099 -11.800 1.00 94.75 189 ARG A N 1
ATOM 1354 C CA . ARG A 1 189 ? 9.573 -10.383 -12.455 1.00 94.75 189 ARG A CA 1
ATOM 1355 C C . ARG A 1 189 ? 10.953 -10.914 -12.063 1.00 94.75 189 ARG A C 1
ATOM 1357 O O . ARG A 1 189 ? 11.066 -12.091 -11.737 1.00 94.75 189 ARG A O 1
ATOM 1364 N N . ALA A 1 190 ? 11.981 -10.070 -12.139 1.00 93.81 190 ALA A N 1
ATOM 1365 C CA . ALA A 1 190 ? 13.357 -10.447 -11.827 1.00 93.81 190 ALA A CA 1
ATOM 1366 C C . ALA A 1 190 ? 13.522 -10.877 -10.362 1.00 93.81 190 ALA A C 1
ATOM 1368 O O . ALA A 1 190 ? 14.325 -11.758 -10.080 1.00 93.81 190 ALA A O 1
ATOM 1369 N N . CYS A 1 191 ? 12.724 -10.297 -9.464 1.00 94.19 191 CYS A N 1
ATOM 1370 C CA . CYS A 1 191 ? 12.676 -10.624 -8.041 1.00 94.19 191 CYS A CA 1
ATOM 1371 C C . CYS A 1 191 ? 11.574 -11.638 -7.678 1.00 94.19 191 CYS A C 1
ATOM 1373 O O . CYS A 1 191 ? 11.051 -11.617 -6.563 1.00 94.19 191 CYS A O 1
ATOM 1375 N N . GLY A 1 192 ? 11.131 -12.451 -8.644 1.00 94.19 192 GLY A N 1
ATOM 1376 C CA . GLY A 1 192 ? 10.228 -13.578 -8.399 1.00 94.19 192 GLY A CA 1
ATOM 1377 C C . GLY A 1 192 ? 8.870 -13.220 -7.787 1.00 94.19 192 GLY A C 1
ATOM 1378 O O . GLY A 1 192 ? 8.248 -14.076 -7.165 1.00 94.19 192 GLY A O 1
ATOM 1379 N N . GLN A 1 193 ? 8.388 -11.984 -7.935 1.00 95.62 193 GLN A N 1
ATOM 1380 C CA . GLN A 1 193 ? 7.107 -11.575 -7.359 1.00 95.62 193 GLN A CA 1
ATOM 1381 C C . GLN A 1 193 ? 5.953 -12.316 -8.045 1.00 95.62 193 GLN A C 1
ATOM 1383 O O . GLN A 1 193 ? 5.926 -12.455 -9.265 1.00 95.62 193 GLN A O 1
ATOM 1388 N N . ASP A 1 194 ? 4.979 -12.797 -7.275 1.00 94.56 194 ASP A N 1
ATOM 1389 C CA . ASP A 1 194 ? 3.807 -13.478 -7.840 1.00 94.56 194 ASP A CA 1
ATOM 1390 C C . ASP A 1 194 ? 2.674 -12.501 -8.162 1.00 94.56 194 ASP A C 1
ATOM 1392 O O . ASP A 1 194 ? 1.957 -12.678 -9.155 1.00 94.56 194 ASP A O 1
ATOM 1396 N N . ARG A 1 195 ? 2.517 -11.472 -7.322 1.00 95.44 195 ARG A N 1
ATOM 1397 C CA . ARG A 1 195 ? 1.502 -10.423 -7.425 1.00 95.44 195 ARG A CA 1
ATOM 1398 C C . ARG A 1 195 ? 1.985 -9.153 -6.733 1.00 95.44 195 ARG A C 1
ATOM 1400 O O . ARG A 1 195 ? 2.627 -9.221 -5.693 1.00 95.44 195 ARG A O 1
ATOM 1407 N N . PHE A 1 196 ? 1.586 -8.002 -7.259 1.00 97.06 196 PHE A N 1
ATOM 1408 C CA . PHE A 1 196 ? 1.735 -6.717 -6.578 1.00 97.06 196 PHE A CA 1
ATOM 1409 C C . PHE A 1 196 ? 0.570 -5.776 -6.903 1.00 97.06 196 PHE A C 1
ATOM 1411 O O . PHE A 1 196 ? -0.160 -5.972 -7.878 1.00 97.06 196 PHE A O 1
ATOM 1418 N N . VAL A 1 197 ? 0.387 -4.756 -6.064 1.00 98.00 197 VAL A N 1
ATOM 1419 C CA . VAL A 1 197 ? -0.676 -3.752 -6.205 1.00 98.00 197 VAL A CA 1
ATOM 1420 C C . VAL A 1 197 ? -0.087 -2.454 -6.727 1.00 98.00 197 VAL A C 1
ATOM 1422 O O . VAL A 1 197 ? 0.905 -1.952 -6.202 1.00 98.00 197 VAL A O 1
ATOM 1425 N N . VAL A 1 198 ? -0.740 -1.890 -7.736 1.00 98.56 198 VAL A N 1
ATOM 1426 C CA . VAL A 1 198 ? -0.440 -0.583 -8.303 1.00 98.56 198 VAL A CA 1
ATOM 1427 C C . VAL A 1 198 ? -1.524 0.393 -7.881 1.00 98.56 198 VAL A C 1
ATOM 1429 O O . VAL A 1 198 ? -2.687 0.251 -8.255 1.00 98.56 198 VAL A O 1
ATOM 1432 N N . THR A 1 199 ? -1.132 1.418 -7.130 1.00 98.62 199 THR A N 1
ATOM 1433 C CA . THR A 1 199 ? -1.959 2.606 -6.921 1.00 98.62 199 THR A CA 1
ATOM 1434 C C . THR A 1 199 ? -1.558 3.652 -7.956 1.00 98.62 199 THR A C 1
ATOM 1436 O O . THR A 1 199 ? -0.560 4.353 -7.791 1.00 98.62 199 THR A O 1
ATOM 1439 N N . ASP A 1 200 ? -2.311 3.727 -9.050 1.00 98.44 200 ASP A N 1
ATOM 1440 C CA . ASP A 1 200 ? -2.089 4.668 -10.146 1.00 98.44 200 ASP A CA 1
ATOM 1441 C C . ASP A 1 200 ? -2.802 5.990 -9.849 1.00 98.44 200 ASP A C 1
ATOM 1443 O O . ASP A 1 200 ? -3.996 6.173 -10.101 1.00 98.44 200 ASP A O 1
ATOM 1447 N N . LEU A 1 201 ? -2.052 6.909 -9.246 1.00 97.94 201 LEU A N 1
ATOM 1448 C CA . LEU A 1 201 ? -2.528 8.219 -8.816 1.00 97.94 201 LEU A CA 1
ATOM 1449 C C . LEU A 1 201 ? -2.782 9.146 -10.010 1.00 97.94 201 LEU A C 1
ATOM 1451 O O . LEU A 1 201 ? -3.616 10.041 -9.905 1.00 97.94 201 LEU A O 1
ATOM 1455 N N . ALA A 1 202 ? -2.089 8.937 -11.134 1.00 97.44 202 ALA A N 1
ATOM 1456 C CA . ALA A 1 202 ? -2.289 9.716 -12.353 1.00 97.44 202 ALA A CA 1
ATOM 1457 C C . ALA A 1 202 ? -3.612 9.361 -13.048 1.00 97.44 202 ALA A C 1
ATOM 1459 O O . ALA A 1 202 ? -4.323 10.253 -13.503 1.00 97.44 202 ALA A O 1
ATOM 1460 N N . LEU A 1 203 ? -3.963 8.073 -13.093 1.00 97.81 203 LEU A N 1
ATOM 1461 C CA . LEU A 1 203 ? -5.212 7.592 -13.694 1.00 97.81 203 LEU A CA 1
ATOM 1462 C C . LEU A 1 203 ? -6.362 7.447 -12.688 1.00 97.81 203 LEU A C 1
ATOM 1464 O O . LEU A 1 203 ? -7.454 7.020 -13.059 1.00 97.81 203 LEU A O 1
ATOM 1468 N N . SER A 1 204 ? -6.129 7.785 -11.417 1.00 97.88 204 SER A N 1
ATOM 1469 C CA . SER A 1 204 ? -7.074 7.589 -10.315 1.00 97.88 204 SER A CA 1
ATOM 1470 C C . SER A 1 204 ? -7.657 6.171 -10.306 1.00 97.88 204 SER A C 1
ATOM 1472 O O . SER A 1 204 ? -8.869 5.964 -10.365 1.00 97.88 204 SER A O 1
ATOM 1474 N N . ARG A 1 205 ? -6.788 5.161 -10.236 1.00 98.19 205 ARG A N 1
ATOM 1475 C CA . ARG A 1 205 ? -7.176 3.744 -10.220 1.00 98.19 205 ARG A CA 1
ATOM 1476 C C . ARG A 1 205 ? -6.265 2.939 -9.298 1.00 98.19 205 ARG A C 1
ATOM 1478 O O . ARG A 1 205 ? -5.094 3.263 -9.143 1.00 98.19 205 ARG A O 1
ATOM 1485 N N . THR A 1 206 ? -6.784 1.866 -8.711 1.00 98.44 206 THR A N 1
ATOM 1486 C CA . THR A 1 206 ? -5.953 0.824 -8.089 1.00 98.44 206 THR A CA 1
ATOM 1487 C C . THR A 1 206 ? -6.195 -0.509 -8.783 1.00 98.44 206 THR A C 1
ATOM 1489 O O . THR A 1 206 ? -7.333 -0.816 -9.151 1.00 98.44 206 THR A O 1
ATOM 1492 N N . TYR A 1 207 ? -5.144 -1.289 -9.000 1.00 98.38 207 TYR A N 1
ATOM 1493 C CA . TYR A 1 207 ? -5.236 -2.612 -9.613 1.00 98.38 207 TYR A CA 1
ATOM 1494 C C . TYR A 1 207 ? -4.107 -3.524 -9.146 1.00 98.38 207 TYR A C 1
ATOM 1496 O O . TYR A 1 207 ? -3.037 -3.070 -8.754 1.00 98.38 207 TYR A O 1
ATOM 1504 N N . ALA A 1 208 ? -4.359 -4.826 -9.168 1.00 97.62 208 ALA A N 1
ATOM 1505 C CA . ALA A 1 208 ? -3.392 -5.855 -8.843 1.00 97.62 208 ALA A CA 1
ATOM 1506 C C . ALA A 1 208 ? -2.942 -6.552 -10.123 1.00 97.62 208 ALA A C 1
ATOM 1508 O O . ALA A 1 208 ? -3.770 -7.010 -10.916 1.00 97.62 208 ALA A O 1
ATOM 1509 N N . LEU A 1 209 ? -1.630 -6.659 -10.294 1.00 97.06 209 LEU A N 1
ATOM 1510 C CA . LEU A 1 209 ? -1.002 -7.430 -11.356 1.00 97.06 209 LEU A CA 1
ATOM 1511 C C . LEU A 1 209 ? -0.527 -8.760 -10.776 1.00 97.06 209 LEU A C 1
ATOM 1513 O O . LEU A 1 209 ? 0.026 -8.778 -9.679 1.00 97.06 209 LEU A O 1
ATOM 1517 N N . ALA A 1 210 ? -0.717 -9.862 -11.498 1.00 95.88 210 ALA A N 1
ATOM 1518 C CA . ALA A 1 210 ? -0.167 -11.167 -11.130 1.00 95.88 210 ALA A CA 1
ATOM 1519 C C . ALA A 1 210 ? 0.458 -11.874 -12.333 1.00 95.88 210 ALA A C 1
ATOM 1521 O O . ALA A 1 210 ? 0.033 -11.660 -13.472 1.00 95.88 210 ALA A O 1
ATOM 1522 N N . ARG A 1 211 ? 1.449 -12.737 -12.082 1.00 93.06 211 ARG A N 1
ATOM 1523 C CA . ARG A 1 211 ? 2.095 -13.529 -13.138 1.00 93.06 211 ARG A CA 1
ATOM 1524 C C . ARG A 1 211 ? 1.078 -14.428 -13.842 1.00 93.06 211 ARG A C 1
ATOM 1526 O O . ARG A 1 211 ? 0.268 -15.080 -13.181 1.00 93.06 211 ARG A O 1
ATOM 1533 N N . ALA A 1 212 ? 1.147 -14.512 -15.172 1.00 84.62 212 ALA A N 1
ATOM 1534 C CA . ALA A 1 212 ? 0.156 -15.215 -15.998 1.00 84.62 212 ALA A CA 1
ATOM 1535 C C . ALA A 1 212 ? -0.092 -16.687 -15.586 1.00 84.62 212 ALA A C 1
ATOM 1537 O O . ALA A 1 212 ? -1.223 -17.161 -15.663 1.00 84.62 212 ALA A O 1
ATOM 1538 N N . GLY A 1 213 ? 0.922 -17.393 -15.068 1.00 78.31 213 GLY A N 1
ATOM 1539 C CA . GLY A 1 213 ? 0.783 -18.770 -14.562 1.00 78.31 213 GLY A CA 1
ATOM 1540 C C . GLY A 1 213 ? 0.034 -18.902 -13.227 1.00 78.31 213 GLY A C 1
ATOM 1541 O O . GLY A 1 213 ? -0.550 -19.945 -12.951 1.00 78.31 213 GLY A O 1
ATOM 1542 N N . ASN A 1 214 ? -0.014 -17.837 -12.424 1.00 71.50 214 ASN A N 1
ATOM 1543 C CA . ASN A 1 214 ? -0.686 -17.826 -11.120 1.00 71.50 214 ASN A CA 1
ATOM 1544 C C . ASN A 1 214 ? -2.127 -17.308 -11.206 1.00 71.50 214 ASN A C 1
ATOM 1546 O O . ASN A 1 214 ? -2.940 -17.577 -10.321 1.00 71.50 214 ASN A O 1
ATOM 1550 N N . ALA A 1 215 ? -2.475 -16.598 -12.283 1.00 61.09 215 ALA A N 1
ATOM 1551 C CA . ALA A 1 215 ? -3.816 -16.058 -12.490 1.00 61.09 215 ALA A CA 1
ATOM 1552 C C . ALA A 1 215 ? -4.900 -17.150 -12.644 1.00 61.09 215 ALA A C 1
ATOM 1554 O O . ALA A 1 215 ? -6.086 -16.862 -12.462 1.00 61.09 215 ALA A O 1
ATOM 1555 N N . ALA A 1 216 ? -4.509 -18.3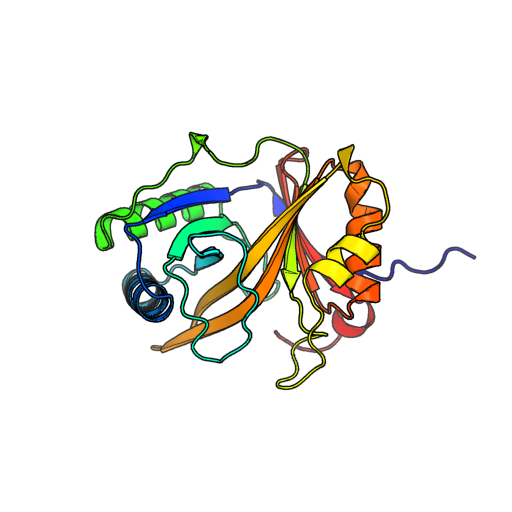92 -12.952 1.00 54.47 216 ALA A N 1
ATOM 1556 C CA . ALA A 1 216 ? -5.423 -19.451 -13.372 1.00 54.47 216 ALA A CA 1
ATOM 1557 C C . ALA A 1 216 ? -5.872 -20.446 -12.280 1.00 54.47 216 ALA A C 1
ATOM 1559 O O . ALA A 1 216 ? -6.796 -21.203 -12.558 1.00 54.47 216 ALA A O 1
ATOM 1560 N N . GLY A 1 217 ? -5.278 -20.498 -11.073 1.00 49.78 217 GLY A N 1
ATOM 1561 C CA . GLY A 1 217 ? -5.424 -21.748 -10.299 1.00 49.78 217 GLY A CA 1
ATOM 1562 C C . GLY A 1 217 ? -5.291 -21.780 -8.779 1.00 49.78 217 GLY A C 1
ATOM 1563 O O . GLY A 1 217 ? -5.378 -22.880 -8.239 1.00 49.78 217 GLY A O 1
ATOM 1564 N N . ARG A 1 218 ? -5.113 -20.674 -8.046 1.00 49.06 218 ARG A N 1
ATOM 1565 C CA . ARG A 1 218 ? -5.149 -20.737 -6.569 1.00 49.06 218 ARG A CA 1
ATOM 1566 C C . ARG A 1 218 ? -5.941 -19.574 -5.968 1.00 49.06 218 ARG A C 1
ATOM 1568 O O . ARG A 1 218 ? -5.610 -18.426 -6.262 1.00 49.06 218 ARG A O 1
ATOM 1575 N N . PRO A 1 219 ? -6.978 -19.832 -5.147 1.00 48.78 219 PRO A N 1
ATOM 1576 C CA . PRO A 1 219 ? -7.546 -18.788 -4.307 1.00 48.78 219 PRO A CA 1
ATOM 1577 C C . PRO A 1 219 ? -6.462 -18.343 -3.315 1.00 48.78 219 PRO A C 1
ATOM 1579 O O . PRO A 1 219 ? -5.957 -19.159 -2.544 1.00 48.78 219 PRO A O 1
ATOM 1582 N N . GLY A 1 220 ? -6.056 -17.074 -3.409 1.00 51.34 220 GLY A N 1
ATOM 1583 C CA . GLY A 1 220 ? -5.225 -16.409 -2.399 1.00 51.34 220 GLY A CA 1
ATOM 1584 C C . GLY A 1 220 ? -5.996 -16.149 -1.111 1.00 51.34 220 GLY A C 1
ATOM 1585 O O . GLY A 1 220 ? -7.230 -15.942 -1.204 1.00 51.34 220 GLY A O 1
#